Protein AF-A0AAD9L5V0-F1 (afdb_monomer_lite)

Structure (mmCIF, N/CA/C/O backbone):
data_AF-A0AAD9L5V0-F1
#
_entry.id   AF-A0AAD9L5V0-F1
#
loop_
_atom_site.group_PDB
_atom_site.id
_atom_site.type_symbol
_atom_site.label_atom_id
_atom_site.label_alt_id
_atom_site.label_comp_id
_atom_site.label_asym_id
_atom_site.label_entity_id
_atom_site.label_seq_id
_atom_site.pdbx_PDB_ins_code
_atom_site.Cartn_x
_atom_site.Cartn_y
_atom_site.Cartn_z
_atom_site.occupancy
_atom_site.B_iso_or_equiv
_atom_site.auth_seq_id
_atom_site.auth_comp_id
_atom_site.auth_asym_id
_atom_site.auth_atom_id
_atom_site.pdbx_PDB_model_num
ATOM 1 N N . MET A 1 1 ? 14.102 9.527 -23.360 1.00 84.31 1 MET A N 1
ATOM 2 C CA . MET A 1 1 ? 14.799 9.795 -22.083 1.00 84.31 1 MET A CA 1
ATOM 3 C C . MET A 1 1 ? 14.548 11.194 -21.564 1.00 84.31 1 MET A C 1
ATOM 5 O O . MET A 1 1 ? 13.959 11.278 -20.502 1.00 84.31 1 MET A O 1
ATOM 9 N N . TYR A 1 2 ? 14.891 12.260 -22.301 1.00 87.88 2 TYR A N 1
ATOM 10 C CA . TYR A 1 2 ? 14.632 13.643 -21.862 1.00 87.88 2 TYR A CA 1
ATOM 11 C C . TYR A 1 2 ? 13.183 13.854 -21.388 1.00 87.88 2 TYR A C 1
ATOM 13 O O . TYR A 1 2 ? 12.959 14.181 -20.233 1.00 87.88 2 TYR A O 1
ATOM 21 N N . THR A 1 3 ? 12.207 13.501 -22.232 1.00 87.75 3 THR A N 1
ATOM 22 C CA . THR A 1 3 ? 10.773 13.574 -21.905 1.00 87.75 3 THR A CA 1
ATOM 23 C C . THR A 1 3 ? 10.391 12.796 -20.648 1.0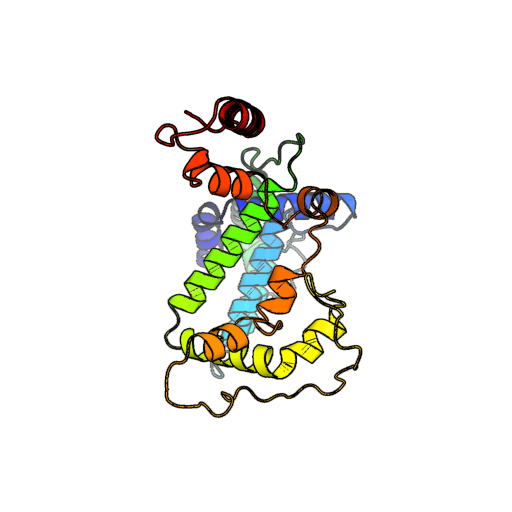0 87.75 3 THR A C 1
ATOM 25 O O . THR A 1 3 ? 9.596 13.285 -19.865 1.00 87.75 3 THR A O 1
ATOM 28 N N . VAL A 1 4 ? 10.963 11.608 -20.429 1.00 86.38 4 VAL A N 1
ATOM 29 C CA . VAL A 1 4 ? 10.623 10.766 -19.267 1.00 86.38 4 VAL A CA 1
ATOM 30 C C . VAL A 1 4 ? 11.086 11.421 -17.975 1.00 86.38 4 VAL A C 1
ATOM 32 O O . VAL A 1 4 ? 10.320 11.504 -17.026 1.00 86.38 4 VAL A O 1
ATOM 35 N N . VAL A 1 5 ? 12.331 11.899 -17.944 1.00 89.31 5 VAL A N 1
ATOM 36 C CA . VAL A 1 5 ? 12.893 12.536 -16.749 1.00 89.31 5 VAL A CA 1
ATOM 37 C C . VAL A 1 5 ? 12.206 13.880 -16.493 1.00 89.31 5 VAL A C 1
ATOM 39 O O . VAL A 1 5 ? 11.828 14.148 -15.362 1.00 89.31 5 VAL A O 1
ATOM 42 N N . SER A 1 6 ? 11.964 14.693 -17.529 1.00 91.06 6 SER A N 1
ATOM 43 C CA . SER A 1 6 ? 11.216 15.951 -17.381 1.00 91.06 6 SER A CA 1
ATOM 44 C C . SER A 1 6 ? 9.787 15.728 -16.887 1.00 91.06 6 SER A C 1
ATOM 46 O O . SER A 1 6 ? 9.320 16.471 -16.029 1.00 91.06 6 SER A O 1
ATOM 48 N N . GLN A 1 7 ? 9.102 14.702 -17.399 1.00 91.25 7 GLN A N 1
ATOM 49 C CA . GLN A 1 7 ? 7.756 14.361 -16.946 1.00 91.25 7 GLN A CA 1
ATOM 50 C C . GLN A 1 7 ? 7.774 13.887 -15.490 1.00 91.25 7 GLN A C 1
ATOM 52 O O . GLN A 1 7 ? 6.967 14.350 -14.696 1.00 91.25 7 GLN A O 1
ATOM 57 N N . LEU A 1 8 ? 8.744 13.049 -15.113 1.00 90.31 8 LEU A N 1
ATOM 58 C CA . LEU A 1 8 ? 8.922 12.611 -13.729 1.00 90.31 8 LEU A CA 1
ATOM 59 C C . LEU A 1 8 ? 9.115 13.794 -12.768 1.00 90.31 8 LEU A C 1
ATOM 61 O O . LEU A 1 8 ? 8.523 13.810 -11.694 1.00 90.31 8 LEU A O 1
ATOM 65 N N . VAL A 1 9 ? 9.925 14.784 -13.151 1.00 92.06 9 VAL A N 1
ATOM 66 C CA . VAL A 1 9 ? 10.141 15.993 -12.340 1.00 92.06 9 VAL A CA 1
ATOM 67 C C . VAL A 1 9 ? 8.872 16.838 -12.247 1.00 92.06 9 VAL A C 1
ATOM 69 O O . VAL A 1 9 ? 8.558 17.336 -11.173 1.00 92.06 9 VAL A O 1
ATOM 72 N N . SER A 1 10 ? 8.113 16.975 -13.337 1.00 90.25 10 SER A N 1
ATOM 73 C CA . SER A 1 10 ? 6.821 17.675 -13.321 1.00 90.25 10 SER A CA 1
ATOM 74 C C . SER A 1 10 ? 5.811 16.989 -12.397 1.00 90.25 10 SER A C 1
ATOM 76 O O . SER A 1 10 ? 5.090 17.651 -11.652 1.00 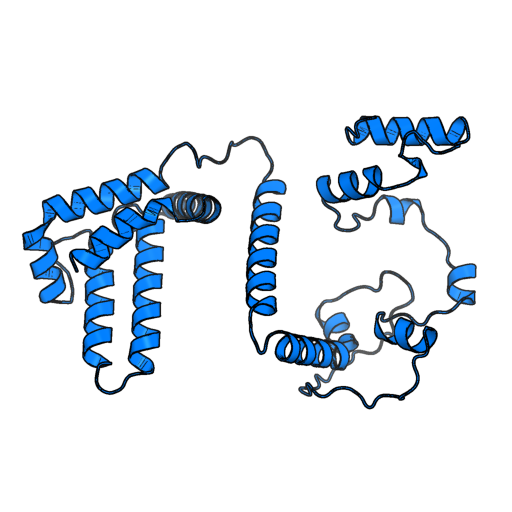90.25 10 SER A O 1
ATOM 78 N N . ASP A 1 11 ? 5.778 15.660 -12.427 1.00 90.19 11 ASP A N 1
ATOM 79 C CA . ASP A 1 11 ? 4.785 14.868 -11.709 1.00 90.19 11 ASP A CA 1
ATOM 80 C C . ASP A 1 11 ? 5.181 14.591 -10.258 1.00 90.19 11 ASP A C 1
ATOM 82 O O . ASP A 1 11 ? 4.372 14.055 -9.502 1.00 90.19 11 ASP A O 1
ATOM 86 N N . ILE A 1 12 ? 6.383 14.980 -9.820 1.00 91.00 12 ILE A N 1
ATOM 87 C CA . ILE A 1 12 ? 6.826 14.699 -8.452 1.00 91.00 12 ILE A CA 1
ATOM 88 C C . ILE A 1 12 ? 5.895 15.314 -7.402 1.00 91.00 12 ILE A C 1
ATOM 90 O O . ILE A 1 12 ? 5.611 14.690 -6.387 1.00 91.00 12 ILE A O 1
ATOM 94 N N . TYR A 1 13 ? 5.332 16.490 -7.687 1.00 84.81 13 TYR A N 1
ATOM 95 C CA . TYR A 1 13 ? 4.391 17.175 -6.798 1.00 84.81 13 TYR A CA 1
ATOM 96 C C . TYR A 1 13 ? 3.013 16.506 -6.734 1.00 84.81 13 TYR A C 1
ATOM 98 O O . TYR A 1 13 ? 2.193 16.871 -5.896 1.00 84.81 13 TYR A O 1
ATOM 106 N N . THR A 1 14 ? 2.744 15.542 -7.617 1.00 84.06 14 THR A N 1
ATOM 107 C CA . THR A 1 14 ? 1.525 14.724 -7.582 1.00 84.06 14 THR A CA 1
ATOM 108 C C . THR A 1 14 ? 1.681 13.492 -6.695 1.00 84.06 14 THR A C 1
ATOM 110 O O . THR A 1 14 ? 0.691 12.819 -6.409 1.00 84.06 14 THR A O 1
ATOM 113 N N . ILE A 1 15 ? 2.906 13.190 -6.242 1.00 82.50 15 ILE A N 1
ATOM 114 C CA . ILE A 1 15 ? 3.159 12.070 -5.342 1.00 82.50 15 ILE A CA 1
ATOM 115 C C . ILE A 1 15 ? 2.472 12.366 -4.000 1.00 82.50 15 ILE A C 1
ATOM 117 O O . ILE A 1 15 ? 2.739 13.404 -3.392 1.00 82.50 15 ILE A O 1
ATOM 121 N N . PRO A 1 16 ? 1.600 11.466 -3.510 1.00 79.88 16 PRO A N 1
ATOM 122 C CA . PRO A 1 16 ? 0.944 11.632 -2.221 1.00 79.88 16 PRO A CA 1
ATOM 123 C C . PRO A 1 16 ? 1.946 11.866 -1.088 1.00 79.88 16 PRO A C 1
ATOM 125 O O . PRO A 1 16 ? 2.949 11.155 -0.991 1.00 79.88 16 PRO A O 1
ATOM 128 N N . ALA A 1 17 ? 1.630 12.797 -0.183 1.00 74.69 17 ALA A N 1
ATOM 129 C CA . ALA A 1 17 ? 2.476 13.132 0.966 1.00 74.69 17 ALA A CA 1
ATOM 130 C C . ALA A 1 17 ? 2.883 11.890 1.779 1.00 74.69 17 ALA A C 1
ATOM 132 O O . ALA A 1 17 ? 4.039 11.760 2.160 1.00 74.69 17 ALA A O 1
ATOM 133 N N . ALA A 1 18 ? 1.975 10.923 1.943 1.00 71.50 18 ALA A N 1
ATOM 134 C CA . ALA A 1 18 ? 2.258 9.668 2.636 1.00 71.50 18 ALA A CA 1
ATOM 135 C C . ALA A 1 18 ? 3.391 8.845 1.988 1.00 71.50 18 ALA A C 1
ATOM 137 O O . ALA A 1 18 ? 4.227 8.280 2.692 1.00 71.50 18 ALA A O 1
ATOM 138 N N . LEU A 1 19 ? 3.468 8.800 0.651 1.00 80.31 19 LEU A N 1
ATOM 139 C CA . LEU A 1 19 ? 4.576 8.132 -0.043 1.00 80.31 19 LEU A CA 1
ATOM 140 C C . LEU A 1 19 ? 5.886 8.903 0.120 1.00 80.31 19 LEU A C 1
ATOM 142 O O . LEU A 1 19 ? 6.940 8.285 0.259 1.00 80.31 19 LEU A O 1
ATOM 146 N N . VAL A 1 20 ? 5.827 10.236 0.153 1.00 83.00 20 VAL A N 1
ATOM 147 C CA . VAL A 1 20 ? 7.003 11.068 0.434 1.00 83.00 20 VAL A CA 1
ATOM 148 C C . VAL A 1 20 ? 7.519 10.819 1.855 1.00 83.00 20 VAL A C 1
ATOM 150 O O . VAL A 1 20 ? 8.715 10.582 2.031 1.00 83.00 20 VAL A O 1
ATOM 153 N N . THR A 1 21 ? 6.628 10.758 2.849 1.00 79.12 21 THR A N 1
ATOM 154 C CA . THR A 1 21 ? 6.959 10.384 4.232 1.00 79.12 21 THR A CA 1
ATOM 155 C C . THR A 1 21 ? 7.578 8.991 4.295 1.00 79.12 21 THR A C 1
ATOM 157 O O . THR A 1 21 ? 8.628 8.807 4.910 1.00 79.12 21 THR A O 1
ATOM 160 N N . PHE A 1 22 ? 7.000 8.012 3.593 1.00 85.00 22 PHE A N 1
ATOM 161 C CA . PHE A 1 22 ? 7.580 6.674 3.478 1.00 85.00 22 PHE A CA 1
ATOM 162 C C . PHE A 1 22 ? 8.998 6.706 2.886 1.00 85.00 22 PHE A C 1
ATOM 164 O O . PHE A 1 22 ? 9.904 6.093 3.452 1.00 85.00 22 PHE A O 1
ATOM 171 N N . PHE A 1 23 ? 9.232 7.439 1.791 1.00 88.94 23 PHE A N 1
ATOM 172 C CA . PHE A 1 23 ? 10.564 7.563 1.191 1.00 88.94 23 PHE A CA 1
ATOM 173 C C . PHE A 1 23 ? 11.574 8.196 2.146 1.00 88.94 23 PHE A C 1
ATOM 175 O O . PHE A 1 23 ? 12.716 7.740 2.206 1.00 88.94 23 PHE A O 1
ATOM 182 N N . LYS A 1 24 ? 11.156 9.203 2.916 1.00 84.12 24 LYS A N 1
ATOM 183 C CA . LYS A 1 24 ? 11.995 9.877 3.910 1.00 84.12 24 LYS A CA 1
ATOM 184 C C . LYS A 1 24 ? 12.356 8.947 5.071 1.00 84.12 24 LYS A C 1
ATOM 186 O O . LYS A 1 24 ? 13.532 8.828 5.416 1.00 84.12 24 LYS A O 1
ATOM 191 N N . THR A 1 25 ? 11.385 8.209 5.607 1.00 83.44 25 THR A N 1
ATOM 192 C CA . THR A 1 25 ? 11.616 7.187 6.643 1.00 83.44 25 THR A CA 1
ATOM 193 C C . THR A 1 25 ? 12.519 6.066 6.130 1.00 83.44 25 THR A C 1
ATOM 195 O O . THR A 1 25 ? 13.478 5.679 6.797 1.00 83.44 25 THR A O 1
ATOM 198 N N . ALA A 1 26 ? 12.283 5.581 4.910 1.00 86.25 26 ALA A N 1
ATOM 199 C CA . ALA A 1 26 ? 13.127 4.572 4.283 1.00 86.25 26 ALA A CA 1
ATOM 200 C C . ALA A 1 26 ? 14.560 5.085 4.045 1.00 86.25 26 ALA A C 1
ATOM 202 O O . ALA A 1 26 ? 15.513 4.334 4.241 1.00 86.25 26 ALA A O 1
ATOM 203 N N . GLN A 1 27 ? 14.730 6.361 3.680 1.00 89.44 27 GLN A N 1
ATOM 204 C CA . GLN A 1 27 ? 16.037 7.010 3.545 1.00 89.44 27 GLN A CA 1
ATOM 205 C C . GLN A 1 27 ? 16.775 7.095 4.886 1.00 89.44 27 GLN A C 1
ATOM 207 O O . GLN A 1 27 ? 17.960 6.767 4.936 1.00 89.44 27 GLN A O 1
ATOM 212 N N . LYS A 1 28 ? 16.090 7.482 5.969 1.00 86.38 28 LYS A N 1
ATOM 213 C CA . LYS A 1 28 ? 16.654 7.496 7.329 1.00 86.38 28 LYS A CA 1
ATOM 214 C C . LYS A 1 28 ? 17.131 6.100 7.740 1.00 86.38 28 LYS A C 1
ATOM 216 O O . LYS A 1 28 ? 18.304 5.927 8.061 1.00 86.38 28 LYS A O 1
ATOM 221 N N . ASN A 1 29 ? 16.266 5.095 7.606 1.00 86.31 29 ASN A N 1
ATOM 222 C CA . ASN A 1 29 ? 16.591 3.705 7.936 1.00 86.31 29 ASN A CA 1
ATOM 223 C C . ASN A 1 29 ? 17.750 3.160 7.085 1.00 86.31 29 ASN A C 1
ATOM 225 O O . ASN A 1 29 ? 18.616 2.450 7.593 1.00 86.31 29 ASN A O 1
ATOM 229 N N . ALA A 1 30 ? 17.798 3.500 5.793 1.00 87.75 30 ALA A N 1
ATOM 230 C CA . ALA A 1 30 ? 18.896 3.103 4.916 1.00 87.75 30 ALA A CA 1
ATOM 231 C C . ALA A 1 30 ? 20.237 3.689 5.386 1.00 87.75 30 ALA A C 1
ATOM 233 O O . ALA A 1 30 ? 21.231 2.967 5.424 1.00 87.75 30 ALA A O 1
ATOM 234 N N . VAL A 1 31 ? 20.264 4.963 5.793 1.00 89.25 31 VAL A N 1
ATOM 235 C CA . VAL A 1 31 ? 21.469 5.614 6.334 1.00 89.25 31 VAL A CA 1
ATOM 236 C C . VAL A 1 31 ? 21.905 4.965 7.647 1.00 89.25 31 VAL A C 1
ATOM 238 O O . VAL A 1 31 ? 23.084 4.651 7.798 1.00 89.25 31 VAL A O 1
ATOM 241 N N . GLU A 1 32 ? 20.969 4.703 8.562 1.00 89.62 32 GLU A N 1
ATOM 242 C CA . GLU A 1 32 ? 21.242 4.041 9.847 1.00 89.62 32 GLU A CA 1
ATOM 243 C C . GLU A 1 32 ? 21.822 2.630 9.670 1.00 89.62 32 GLU A C 1
ATOM 245 O O . GLU A 1 32 ? 22.722 2.226 10.405 1.00 89.62 32 GLU A O 1
ATOM 250 N N . GLN A 1 33 ? 21.365 1.895 8.653 1.00 89.75 33 GLN A N 1
ATOM 251 C CA . GLN A 1 33 ? 21.875 0.563 8.313 1.00 89.75 33 GLN A CA 1
ATOM 252 C C . GLN A 1 33 ? 23.124 0.585 7.415 1.00 89.75 33 GLN A C 1
ATOM 254 O O . GLN A 1 33 ? 23.610 -0.470 7.004 1.00 89.75 33 GLN A O 1
ATOM 259 N N . GLY A 1 34 ? 23.654 1.765 7.074 1.00 88.81 34 GLY A N 1
ATOM 260 C CA . GLY A 1 34 ? 24.812 1.906 6.186 1.00 88.81 34 GLY A CA 1
ATOM 261 C C . GLY A 1 34 ? 24.543 1.507 4.727 1.00 88.81 34 GLY A C 1
ATOM 262 O O . GLY A 1 34 ? 25.484 1.280 3.963 1.00 88.81 34 GLY A O 1
ATOM 263 N N . VAL A 1 35 ? 23.275 1.418 4.318 1.00 87.25 35 VAL A N 1
ATOM 264 C CA . VAL A 1 35 ? 22.863 1.087 2.952 1.00 87.25 35 VAL A CA 1
ATOM 265 C C . VAL A 1 35 ? 23.037 2.310 2.055 1.00 87.25 35 VAL A C 1
ATOM 267 O O . VAL A 1 35 ? 22.317 3.302 2.154 1.00 87.25 35 VAL A O 1
ATOM 270 N N . GLN A 1 36 ? 23.978 2.218 1.118 1.00 84.06 36 GLN A N 1
ATOM 271 C CA . GLN A 1 36 ? 24.209 3.258 0.119 1.00 84.06 36 GLN A CA 1
ATOM 272 C C . GLN A 1 36 ? 23.106 3.240 -0.943 1.00 84.06 36 GLN A C 1
ATOM 274 O O . GLN A 1 36 ? 22.849 2.216 -1.585 1.00 84.06 36 GLN A O 1
ATOM 279 N N . CYS A 1 37 ? 22.473 4.391 -1.153 1.00 83.88 37 CYS A N 1
ATOM 280 C CA . CYS A 1 37 ? 21.451 4.566 -2.177 1.00 83.88 37 CYS A CA 1
ATOM 281 C C . CYS A 1 37 ? 21.944 5.511 -3.275 1.00 83.88 37 CYS A C 1
ATOM 283 O O . CYS A 1 37 ? 22.642 6.483 -2.976 1.00 83.88 37 CYS A O 1
ATOM 285 N N . PRO A 1 38 ? 21.579 5.259 -4.546 1.00 84.44 38 PRO A N 1
ATOM 286 C CA . PRO A 1 38 ? 21.801 6.207 -5.620 1.00 84.44 38 PRO A CA 1
ATOM 287 C C . PRO A 1 38 ? 21.375 7.616 -5.238 1.00 84.44 38 PRO A C 1
ATOM 289 O O . PRO A 1 38 ? 20.275 7.808 -4.725 1.00 84.44 38 PRO A O 1
ATOM 292 N N . HIS A 1 39 ? 22.259 8.581 -5.477 1.00 88.06 39 HIS A N 1
ATOM 293 C CA . HIS A 1 39 ? 22.024 10.003 -5.227 1.00 88.06 39 HIS A CA 1
ATOM 294 C C . HIS A 1 39 ? 21.629 10.335 -3.777 1.00 88.06 39 HIS A C 1
ATOM 296 O O . HIS A 1 39 ? 21.087 11.403 -3.534 1.00 88.06 39 HIS A O 1
ATOM 302 N N . ASN A 1 40 ? 21.884 9.430 -2.818 1.00 88.00 40 ASN A N 1
ATOM 303 C CA . ASN A 1 40 ? 21.356 9.509 -1.451 1.00 88.00 40 ASN A CA 1
ATOM 304 C C . ASN A 1 40 ? 19.830 9.717 -1.410 1.00 88.00 40 ASN A C 1
ATOM 306 O O . ASN A 1 40 ? 19.321 10.415 -0.539 1.00 88.00 40 ASN A O 1
ATOM 310 N N . CYS A 1 41 ? 19.115 9.118 -2.368 1.00 91.00 41 CYS A N 1
ATOM 311 C CA . CYS A 1 41 ? 17.681 9.292 -2.542 1.00 91.00 41 CYS A CA 1
ATOM 312 C C . CYS A 1 41 ? 16.980 7.940 -2.775 1.00 91.00 41 CYS A C 1
ATOM 314 O O . CYS A 1 41 ? 16.862 7.443 -3.900 1.00 91.00 41 CYS A O 1
ATOM 316 N N . VAL A 1 42 ? 16.490 7.328 -1.692 1.00 91.69 42 VAL A N 1
ATOM 317 C CA . VAL A 1 42 ? 15.717 6.075 -1.720 1.00 91.69 42 VAL A CA 1
ATOM 318 C C . VAL A 1 42 ? 14.451 6.228 -2.561 1.00 91.69 42 VAL A C 1
ATOM 320 O O . VAL A 1 42 ? 14.154 5.341 -3.360 1.00 91.69 42 VAL A O 1
ATOM 323 N N . GLY A 1 43 ? 13.741 7.355 -2.440 1.00 91.19 43 GLY A N 1
ATOM 324 C CA . GLY A 1 43 ? 12.524 7.622 -3.214 1.00 91.19 43 GLY A CA 1
ATOM 325 C C . GLY A 1 43 ? 12.764 7.548 -4.721 1.00 91.19 43 GLY A C 1
ATOM 326 O O . GLY A 1 43 ? 12.068 6.818 -5.426 1.00 91.19 43 GLY A O 1
ATOM 327 N N . LEU A 1 44 ? 13.827 8.195 -5.212 1.00 92.44 44 LEU A N 1
ATOM 328 C CA . LEU A 1 44 ? 14.213 8.140 -6.623 1.00 92.44 44 LEU A CA 1
ATOM 329 C C . LEU A 1 44 ? 14.538 6.709 -7.078 1.00 92.44 44 LEU A C 1
ATOM 331 O O . LEU A 1 44 ? 14.087 6.285 -8.143 1.00 92.44 44 LEU A O 1
ATOM 335 N N . LYS A 1 45 ? 15.265 5.931 -6.265 1.00 91.25 45 LYS A N 1
ATOM 336 C CA . LYS A 1 45 ? 15.565 4.519 -6.566 1.00 91.25 45 LYS A CA 1
ATOM 337 C C . LYS A 1 45 ? 14.290 3.675 -6.666 1.00 91.25 45 LYS A C 1
ATOM 339 O O . LYS A 1 45 ? 14.168 2.850 -7.575 1.00 91.25 45 LYS A O 1
ATOM 344 N N . LEU A 1 46 ? 13.348 3.862 -5.744 1.00 92.25 46 LEU A N 1
ATOM 345 C CA . LEU A 1 46 ? 12.083 3.126 -5.724 1.00 92.25 46 LEU A CA 1
ATOM 346 C C . LEU A 1 46 ? 11.206 3.485 -6.923 1.00 92.25 46 LEU A C 1
ATOM 348 O O . LEU A 1 46 ? 10.703 2.584 -7.592 1.00 92.25 46 LEU A O 1
ATOM 352 N N . ILE A 1 47 ? 11.103 4.771 -7.261 1.00 92.00 47 ILE A N 1
ATOM 353 C CA . ILE A 1 47 ? 10.371 5.221 -8.449 1.00 92.00 47 ILE A CA 1
ATOM 354 C C . ILE A 1 47 ? 11.012 4.666 -9.722 1.00 92.00 47 ILE A C 1
ATOM 356 O O . ILE A 1 47 ? 10.312 4.092 -10.555 1.00 92.00 47 ILE A O 1
ATOM 360 N N . ALA A 1 48 ? 12.338 4.753 -9.859 1.00 92.00 48 ALA A N 1
ATOM 361 C CA . ALA A 1 48 ? 13.050 4.188 -11.004 1.00 92.00 48 ALA A CA 1
ATOM 362 C C . ALA A 1 48 ? 12.799 2.675 -11.144 1.00 92.00 48 ALA A C 1
ATOM 364 O O . ALA A 1 48 ? 12.596 2.177 -12.252 1.00 92.00 48 ALA A O 1
ATOM 365 N N . THR A 1 49 ? 12.760 1.949 -10.022 1.00 92.19 49 THR A N 1
ATOM 366 C CA . THR A 1 49 ? 12.437 0.514 -9.989 1.00 92.19 49 THR A CA 1
ATOM 367 C C . THR A 1 49 ? 10.992 0.254 -10.424 1.00 92.19 49 THR A C 1
ATOM 369 O O . THR A 1 49 ? 10.751 -0.629 -11.244 1.00 92.19 49 THR A O 1
ATOM 372 N N . GLY A 1 50 ? 10.035 1.042 -9.926 1.00 91.25 50 GLY A N 1
ATOM 373 C CA . GLY A 1 50 ? 8.621 0.935 -10.292 1.00 91.25 50 GLY A CA 1
ATOM 374 C C . GLY A 1 50 ? 8.380 1.189 -11.780 1.00 91.25 50 GLY A C 1
ATOM 375 O O . GLY A 1 50 ? 7.733 0.382 -12.446 1.00 91.25 50 GLY A O 1
ATOM 376 N N . VAL A 1 51 ? 8.975 2.253 -12.331 1.00 90.12 51 VAL A N 1
ATOM 377 C CA . VAL A 1 51 ? 8.912 2.562 -13.770 1.00 90.12 51 VAL A CA 1
ATOM 378 C C . VAL A 1 51 ? 9.508 1.421 -14.593 1.00 90.12 51 VAL A C 1
ATOM 380 O O . VAL A 1 51 ? 8.887 0.974 -15.557 1.00 90.12 51 VAL A O 1
ATOM 383 N N . ARG A 1 52 ? 10.678 0.902 -14.196 1.00 93.25 52 ARG A N 1
ATOM 384 C CA . ARG A 1 52 ? 11.318 -0.233 -14.873 1.00 93.25 52 ARG A CA 1
ATOM 385 C C . ARG A 1 52 ? 10.403 -1.456 -14.898 1.00 93.25 52 ARG A C 1
ATOM 387 O O . ARG A 1 52 ? 10.158 -1.999 -15.970 1.00 93.25 52 ARG A O 1
ATOM 394 N N . ASN A 1 53 ? 9.878 -1.864 -13.744 1.00 92.44 53 ASN A N 1
ATOM 395 C CA . ASN A 1 53 ? 9.017 -3.043 -13.638 1.00 92.44 53 ASN A CA 1
ATOM 396 C C . ASN A 1 53 ? 7.748 -2.884 -14.477 1.00 92.44 53 ASN A C 1
ATOM 398 O O . ASN A 1 53 ? 7.382 -3.800 -15.207 1.00 92.44 53 ASN A O 1
ATOM 402 N N . ARG A 1 54 ? 7.139 -1.694 -14.464 1.00 90.75 54 ARG A N 1
ATOM 403 C CA . ARG A 1 54 ? 5.944 -1.430 -15.264 1.00 90.75 54 ARG A CA 1
ATOM 404 C C . ARG A 1 54 ? 6.207 -1.528 -16.766 1.00 90.75 54 ARG A C 1
ATOM 406 O O . ARG A 1 54 ? 5.382 -2.070 -17.495 1.00 90.75 54 ARG A O 1
ATOM 413 N N . ILE A 1 55 ? 7.350 -1.034 -17.242 1.00 91.19 55 ILE A N 1
ATOM 414 C CA . ILE A 1 55 ? 7.731 -1.164 -18.656 1.00 91.19 55 ILE A CA 1
ATOM 415 C C . ILE A 1 55 ? 7.981 -2.636 -19.015 1.00 91.19 55 ILE A C 1
ATOM 417 O O . ILE A 1 55 ? 7.574 -3.070 -20.090 1.00 91.19 55 ILE A O 1
ATOM 421 N N . LEU A 1 56 ? 8.604 -3.415 -18.123 1.00 90.06 56 LEU A N 1
ATOM 422 C CA . LEU A 1 56 ? 8.855 -4.844 -18.347 1.00 90.06 56 LEU A CA 1
ATOM 423 C C . LEU A 1 56 ? 7.564 -5.674 -18.394 1.00 90.06 56 LEU A C 1
ATOM 425 O O . LEU A 1 56 ? 7.461 -6.577 -19.220 1.00 90.06 56 LEU A O 1
ATOM 429 N N . GLU A 1 57 ? 6.561 -5.347 -17.576 1.00 90.56 57 GLU A N 1
ATOM 430 C CA . GLU A 1 57 ? 5.227 -5.961 -17.663 1.00 90.56 57 GLU A CA 1
ATOM 431 C C . GLU A 1 57 ? 4.585 -5.724 -19.036 1.00 90.56 57 GLU A C 1
ATOM 433 O O . GLU A 1 57 ? 4.047 -6.646 -19.649 1.00 90.56 57 GLU A O 1
ATOM 438 N N . VAL A 1 58 ? 4.677 -4.493 -19.551 1.00 89.44 58 VAL A N 1
ATOM 439 C CA . VAL A 1 58 ? 4.165 -4.154 -20.887 1.00 89.44 58 VAL A CA 1
ATOM 440 C C . VAL A 1 58 ? 4.962 -4.883 -21.973 1.00 89.44 58 VAL A C 1
ATOM 442 O O . VAL A 1 58 ? 4.365 -5.435 -22.898 1.00 89.44 58 VAL A O 1
ATOM 445 N N . ALA A 1 59 ? 6.289 -4.955 -21.838 1.00 88.62 59 ALA A N 1
ATOM 446 C CA . ALA A 1 59 ? 7.163 -5.674 -22.765 1.00 88.62 59 ALA A CA 1
ATOM 447 C C . ALA A 1 59 ? 6.787 -7.159 -22.878 1.00 88.62 59 ALA A C 1
ATOM 449 O O . ALA A 1 59 ? 6.672 -7.676 -23.985 1.00 88.62 59 ALA A O 1
ATOM 450 N N . ALA A 1 60 ? 6.492 -7.812 -21.750 1.00 86.25 60 ALA A N 1
ATOM 451 C CA . ALA A 1 60 ? 6.094 -9.219 -21.703 1.00 86.25 60 ALA A CA 1
ATOM 452 C C . ALA A 1 60 ? 4.770 -9.524 -22.431 1.00 86.25 60 ALA A C 1
ATOM 454 O O . ALA A 1 60 ? 4.498 -10.678 -22.746 1.00 86.25 60 ALA A O 1
ATOM 455 N N . SER A 1 61 ? 3.951 -8.504 -22.701 1.00 86.06 61 SER A N 1
ATOM 456 C CA . SER A 1 61 ? 2.680 -8.638 -23.427 1.00 86.06 61 SER A CA 1
ATOM 457 C C . SER A 1 61 ? 2.758 -8.234 -24.905 1.00 86.06 61 SER A C 1
ATOM 459 O O . SER A 1 61 ? 1.754 -8.327 -25.609 1.00 86.06 61 SER A O 1
ATOM 461 N N . THR A 1 62 ? 3.926 -7.785 -25.390 1.00 82.69 62 THR A N 1
ATOM 462 C CA . THR A 1 62 ? 4.091 -7.226 -26.743 1.00 82.69 62 THR A CA 1
ATOM 463 C C . THR A 1 62 ? 5.311 -7.816 -27.464 1.00 82.69 62 THR A C 1
ATOM 465 O O . THR A 1 62 ? 6.408 -7.263 -27.386 1.00 82.69 62 THR A O 1
ATOM 468 N N . ASP A 1 63 ? 5.117 -8.894 -28.229 1.00 79.75 63 ASP A N 1
ATOM 469 C CA . ASP A 1 63 ? 6.213 -9.648 -28.872 1.00 79.75 63 ASP A CA 1
ATOM 470 C C . ASP A 1 63 ? 7.096 -8.810 -29.818 1.00 79.75 63 ASP A C 1
ATOM 472 O O . ASP A 1 63 ? 8.316 -8.947 -29.805 1.00 79.75 63 ASP A O 1
ATOM 476 N N . ASP A 1 64 ? 6.521 -7.890 -30.600 1.00 82.50 64 ASP A N 1
ATOM 477 C CA . ASP A 1 64 ? 7.264 -7.129 -31.628 1.00 82.50 64 ASP A CA 1
ATOM 478 C C . ASP A 1 64 ? 8.125 -5.978 -31.053 1.00 82.50 64 ASP A C 1
ATOM 480 O O . ASP A 1 64 ? 9.011 -5.433 -31.715 1.00 82.50 64 ASP A O 1
ATOM 484 N N . LEU A 1 65 ? 7.883 -5.588 -29.795 1.00 89.12 65 LEU A N 1
ATOM 485 C CA . LEU A 1 65 ? 8.573 -4.472 -29.129 1.00 89.12 65 LEU A CA 1
ATOM 486 C C . LEU A 1 65 ? 9.280 -4.870 -27.832 1.00 89.12 65 LEU A C 1
ATOM 488 O O . LEU A 1 65 ? 9.944 -4.015 -27.239 1.00 89.12 65 LEU A O 1
ATOM 492 N N . SER A 1 66 ? 9.172 -6.131 -27.410 1.00 89.75 66 SER A N 1
ATOM 493 C CA . SER A 1 66 ? 9.656 -6.615 -26.115 1.00 89.75 66 SER A CA 1
ATOM 494 C C . SER A 1 66 ? 11.125 -6.251 -25.869 1.00 89.75 66 SER A C 1
ATOM 496 O O . SER A 1 66 ? 11.433 -5.532 -24.917 1.00 89.75 66 SER A O 1
ATOM 498 N N . ASP A 1 67 ? 12.015 -6.587 -26.808 1.00 88.75 67 ASP A N 1
ATOM 499 C CA . ASP A 1 67 ? 13.451 -6.294 -26.700 1.00 88.75 67 ASP A CA 1
ATOM 500 C C . ASP A 1 67 ? 13.749 -4.789 -26.598 1.00 88.75 67 ASP A C 1
ATOM 502 O O . ASP A 1 67 ? 14.649 -4.358 -25.870 1.00 88.75 67 ASP A O 1
ATOM 506 N N . ARG A 1 68 ? 12.987 -3.955 -27.321 1.00 89.94 68 ARG A N 1
ATOM 507 C CA . ARG A 1 68 ? 13.166 -2.493 -27.312 1.00 89.94 68 ARG A CA 1
ATOM 508 C C . ARG A 1 68 ? 12.674 -1.883 -26.006 1.00 89.94 68 ARG A C 1
ATOM 510 O O . ARG A 1 68 ? 13.322 -0.981 -25.476 1.00 89.94 68 ARG A O 1
ATOM 517 N N . LEU A 1 69 ? 11.546 -2.366 -25.494 1.00 91.44 69 LEU A N 1
ATOM 518 C CA . LEU A 1 69 ? 10.973 -1.924 -24.226 1.00 91.44 69 LEU A CA 1
ATOM 519 C C . LEU A 1 69 ? 11.841 -2.360 -23.047 1.00 91.44 69 LEU A C 1
ATOM 521 O O . LEU A 1 69 ? 12.061 -1.561 -22.142 1.00 91.44 69 LEU A O 1
ATOM 525 N N . GLN A 1 70 ? 12.413 -3.563 -23.092 1.00 91.00 70 GLN A N 1
ATOM 526 C CA . GLN A 1 70 ? 13.360 -4.030 -22.085 1.00 91.00 70 GLN A CA 1
ATOM 527 C C . GLN A 1 70 ? 14.622 -3.159 -22.054 1.00 91.00 70 GLN A C 1
ATOM 529 O O . GLN A 1 70 ? 14.972 -2.622 -21.003 1.00 91.00 70 GLN A O 1
ATOM 534 N N . GLN A 1 71 ? 15.240 -2.907 -23.213 1.00 90.25 71 GLN A N 1
ATOM 535 C CA . GLN A 1 71 ? 16.383 -1.989 -23.302 1.00 90.25 71 GLN A CA 1
ATOM 536 C C . GLN A 1 71 ? 16.035 -0.579 -22.813 1.00 90.25 71 GLN A C 1
ATOM 538 O O . GLN A 1 71 ? 16.858 0.082 -22.177 1.00 90.25 71 GLN A O 1
ATOM 543 N N . PHE A 1 72 ? 14.823 -0.102 -23.100 1.00 91.62 72 PHE A N 1
ATOM 544 C CA . PHE A 1 72 ? 14.348 1.194 -22.632 1.00 91.62 72 PHE A CA 1
ATOM 545 C C . PHE A 1 72 ? 14.139 1.229 -21.113 1.00 91.62 72 PHE A C 1
ATOM 547 O O . PHE A 1 72 ? 14.507 2.220 -20.479 1.00 91.62 72 PHE A O 1
ATOM 554 N N . ALA A 1 73 ? 13.601 0.158 -20.526 1.00 91.88 73 ALA A N 1
ATOM 555 C CA . ALA A 1 73 ? 13.418 0.011 -19.087 1.00 91.88 73 ALA A CA 1
ATOM 556 C C . ALA A 1 73 ? 14.767 0.049 -18.357 1.00 91.88 73 ALA A C 1
ATOM 558 O O . ALA A 1 73 ? 14.939 0.823 -17.414 1.00 91.88 73 ALA A O 1
ATOM 559 N N . ASP A 1 74 ? 15.742 -0.722 -18.842 1.00 90.88 74 ASP A N 1
ATOM 560 C CA . ASP A 1 74 ? 17.082 -0.780 -18.259 1.00 90.88 74 ASP A CA 1
ATOM 561 C C . ASP A 1 74 ? 17.829 0.551 -18.425 1.00 90.88 74 ASP A C 1
ATOM 563 O O . ASP A 1 74 ? 18.383 1.075 -17.458 1.00 90.88 74 ASP A O 1
ATOM 567 N N . CYS A 1 75 ? 17.754 1.181 -19.606 1.00 91.38 75 CYS A N 1
ATOM 568 C CA . CYS A 1 75 ? 18.324 2.516 -19.812 1.00 91.38 75 CYS A CA 1
ATOM 569 C C . CYS A 1 75 ? 17.686 3.567 -18.894 1.00 91.38 75 CYS A C 1
ATOM 571 O O . CYS A 1 75 ? 18.390 4.437 -18.382 1.00 91.38 75 CYS A O 1
ATOM 573 N N . SER A 1 76 ? 16.367 3.510 -18.691 1.00 91.06 76 SER A N 1
ATOM 574 C CA . SER A 1 76 ? 15.652 4.454 -17.825 1.00 91.06 76 SER A CA 1
ATOM 575 C C . SER A 1 76 ? 16.069 4.310 -16.371 1.00 91.06 76 SER A C 1
ATOM 577 O O . SER A 1 76 ? 16.356 5.308 -15.712 1.00 91.06 76 SER A O 1
ATOM 579 N N . TYR A 1 77 ? 16.169 3.071 -15.899 1.00 92.06 77 TYR A N 1
ATOM 580 C CA . TYR A 1 77 ? 16.640 2.771 -14.557 1.00 92.06 77 TYR A CA 1
ATOM 581 C C . TYR A 1 77 ? 18.080 3.241 -14.338 1.00 92.06 77 TYR A C 1
ATOM 583 O O . TYR A 1 77 ? 18.355 3.936 -13.362 1.00 92.06 77 TYR A O 1
ATOM 591 N N . GLU A 1 78 ? 18.994 2.927 -15.260 1.00 90.94 78 GLU A N 1
ATOM 592 C CA . GLU A 1 78 ? 20.392 3.354 -15.158 1.00 90.94 78 GLU A CA 1
ATOM 593 C C . GLU A 1 78 ? 20.528 4.876 -15.155 1.00 90.94 78 GLU A C 1
ATOM 595 O O . GLU A 1 78 ? 21.285 5.413 -14.350 1.00 90.94 78 GLU A O 1
ATOM 600 N N . ILE A 1 79 ? 19.785 5.584 -16.009 1.00 91.31 79 ILE A N 1
ATOM 601 C CA . ILE A 1 79 ? 19.830 7.052 -16.075 1.00 91.31 79 ILE A CA 1
ATOM 602 C C . ILE A 1 79 ? 19.400 7.691 -14.750 1.00 91.31 79 ILE A C 1
ATOM 604 O O . ILE A 1 79 ? 20.007 8.674 -14.341 1.00 91.31 79 ILE A O 1
ATOM 608 N N . LEU A 1 80 ? 18.399 7.128 -14.071 1.00 90.00 80 LEU A N 1
ATOM 609 C CA . LEU A 1 80 ? 17.878 7.663 -12.808 1.00 90.00 80 LEU A CA 1
ATOM 610 C C . LEU A 1 80 ? 18.674 7.227 -11.566 1.00 90.00 80 LEU A C 1
ATOM 612 O O . LEU A 1 80 ? 18.490 7.809 -10.503 1.00 90.00 80 LEU A O 1
ATOM 616 N N . THR A 1 81 ? 19.515 6.191 -11.667 1.00 89.50 81 THR A N 1
ATOM 617 C CA . THR A 1 81 ? 20.192 5.586 -10.500 1.00 89.50 81 THR A CA 1
ATOM 618 C C . THR A 1 81 ? 21.721 5.570 -10.581 1.00 89.50 81 THR A C 1
ATOM 620 O O . THR A 1 81 ? 22.394 5.146 -9.638 1.00 89.50 81 THR A O 1
ATOM 623 N N . SER A 1 82 ? 22.316 6.018 -11.684 1.00 85.81 82 SER A N 1
ATOM 624 C CA . SER A 1 82 ? 23.773 6.017 -11.835 1.00 85.81 82 SER A CA 1
ATOM 625 C C . SER A 1 82 ? 24.412 7.196 -11.105 1.00 85.81 82 SER A C 1
ATOM 627 O O . SER A 1 82 ? 24.348 8.333 -11.559 1.00 85.81 82 SER A O 1
ATOM 629 N N . THR A 1 83 ? 25.133 6.914 -10.020 1.00 75.94 83 THR A N 1
ATOM 630 C CA . THR A 1 83 ? 25.949 7.913 -9.303 1.00 75.94 83 THR A CA 1
ATOM 631 C C . THR A 1 83 ? 27.337 8.089 -9.912 1.00 75.94 83 THR A C 1
ATOM 633 O O . THR A 1 83 ? 27.887 9.188 -9.923 1.00 75.94 83 THR A O 1
ATOM 636 N N . ASN A 1 84 ? 27.895 7.012 -10.469 1.00 69.50 84 ASN A N 1
ATOM 637 C CA . ASN A 1 84 ? 29.174 7.016 -11.164 1.00 69.50 84 ASN A CA 1
ATOM 638 C C . ASN A 1 84 ? 28.939 7.044 -12.672 1.00 69.50 84 ASN A C 1
ATOM 640 O O . ASN A 1 84 ? 28.874 6.006 -13.329 1.00 69.50 84 ASN A O 1
ATOM 644 N N . TYR A 1 85 ? 28.889 8.254 -13.229 1.00 65.00 85 TYR A N 1
ATOM 645 C CA . TYR A 1 85 ? 28.651 8.559 -14.648 1.00 65.00 85 TYR A CA 1
ATOM 646 C C . TYR A 1 85 ? 29.714 8.016 -15.647 1.00 65.00 85 TYR A C 1
ATOM 648 O O . TYR A 1 85 ? 29.804 8.460 -16.795 1.00 65.00 85 TYR A O 1
ATOM 656 N N . GLY A 1 86 ? 30.542 7.058 -15.214 1.00 55.28 86 GLY A N 1
ATOM 657 C CA . GLY A 1 86 ? 31.522 6.312 -16.005 1.00 55.28 86 GLY A CA 1
ATOM 658 C C . GLY A 1 86 ? 31.223 4.813 -16.159 1.00 55.28 86 GLY A C 1
ATOM 659 O O . GLY A 1 86 ? 31.812 4.197 -17.045 1.00 55.28 86 GLY A O 1
ATOM 660 N N . HIS A 1 87 ? 30.308 4.240 -15.363 1.00 56.19 87 HIS A N 1
ATOM 661 C CA . HIS A 1 87 ? 29.996 2.805 -15.347 1.00 56.19 87 HIS A CA 1
ATOM 662 C C . HIS A 1 87 ? 28.481 2.560 -15.401 1.00 56.19 87 HIS A C 1
ATOM 664 O O . HIS A 1 87 ? 27.858 2.279 -14.383 1.00 56.19 87 HIS A O 1
ATOM 670 N N . CYS A 1 88 ? 27.894 2.646 -16.597 1.00 63.97 88 CYS A N 1
ATOM 671 C CA . CYS A 1 88 ? 26.543 2.141 -16.864 1.00 63.97 88 CYS A CA 1
ATOM 672 C C . CYS A 1 88 ? 26.651 0.978 -17.855 1.00 63.97 88 CYS A C 1
ATOM 674 O O . CYS A 1 88 ? 27.459 1.036 -18.788 1.00 63.97 88 CYS A O 1
ATOM 676 N N . THR A 1 89 ? 25.858 -0.073 -17.660 1.00 69.31 89 THR A N 1
ATOM 677 C CA . THR A 1 89 ? 25.903 -1.286 -18.485 1.00 69.31 89 THR A CA 1
ATOM 678 C C . THR A 1 89 ? 25.470 -1.006 -19.924 1.00 69.31 89 THR A C 1
ATOM 680 O O . THR A 1 89 ? 26.041 -1.574 -20.858 1.00 69.31 89 THR A O 1
ATOM 683 N N . HIS A 1 90 ? 24.551 -0.058 -20.146 1.00 80.56 90 HIS A N 1
ATOM 684 C CA . HIS A 1 90 ? 24.109 0.307 -21.489 1.00 80.56 90 HIS A CA 1
ATOM 685 C C . HIS A 1 90 ? 24.866 1.507 -22.073 1.00 80.56 90 HIS A C 1
ATOM 687 O O . HIS A 1 90 ? 24.928 2.603 -21.507 1.00 80.56 90 HIS A O 1
ATOM 693 N N . ARG A 1 91 ? 25.390 1.331 -23.296 1.00 82.94 91 ARG A N 1
ATOM 694 C CA . ARG A 1 91 ? 26.092 2.385 -24.054 1.00 82.94 91 ARG A CA 1
ATOM 695 C C . ARG A 1 91 ? 25.218 3.625 -24.266 1.00 82.94 91 ARG A C 1
ATOM 697 O O . ARG A 1 91 ? 25.722 4.743 -24.187 1.00 82.94 91 ARG A O 1
ATOM 704 N N . THR A 1 92 ? 23.924 3.430 -24.512 1.00 85.38 92 THR A N 1
ATOM 705 C CA . THR A 1 92 ? 22.955 4.514 -24.724 1.00 85.38 92 THR A CA 1
ATOM 706 C C . THR A 1 92 ? 22.727 5.324 -23.449 1.00 85.38 92 THR A C 1
ATOM 708 O O . THR A 1 92 ? 22.775 6.553 -23.503 1.00 85.38 92 THR A O 1
ATOM 711 N N . ALA A 1 93 ? 22.562 4.658 -22.301 1.00 87.25 93 ALA A N 1
ATOM 712 C CA . ALA A 1 93 ? 22.447 5.311 -20.997 1.00 87.25 93 ALA A CA 1
ATOM 713 C C . ALA A 1 93 ? 23.728 6.083 -20.649 1.00 87.25 93 ALA A C 1
ATOM 715 O O . ALA A 1 93 ? 23.673 7.282 -20.379 1.00 87.25 93 ALA A O 1
ATOM 716 N N . SER A 1 94 ? 24.889 5.434 -20.794 1.00 86.25 94 SER A N 1
ATOM 717 C CA . SER A 1 94 ? 26.209 6.055 -20.617 1.00 86.25 94 SER A CA 1
ATOM 718 C C . SER A 1 94 ? 26.394 7.312 -21.473 1.00 86.25 94 SER A C 1
ATOM 720 O O . SER A 1 94 ? 26.902 8.325 -20.994 1.00 86.25 94 SER A O 1
ATOM 722 N N . HIS A 1 95 ? 26.009 7.261 -22.753 1.00 88.31 95 HIS A N 1
ATOM 723 C CA . HIS A 1 95 ? 26.103 8.411 -23.651 1.00 88.31 95 HIS A CA 1
ATOM 724 C C . HIS A 1 95 ? 25.174 9.540 -23.197 1.00 88.31 95 HIS A C 1
ATOM 726 O O . HIS A 1 95 ? 25.619 10.674 -23.050 1.00 88.31 95 HIS A O 1
ATOM 732 N N . PHE A 1 96 ? 23.904 9.230 -22.922 1.00 89.50 96 PHE A N 1
ATOM 733 C CA . PHE A 1 96 ? 22.917 10.216 -22.484 1.00 89.50 96 PHE A CA 1
ATOM 734 C C . PHE A 1 96 ? 23.353 10.944 -21.208 1.00 89.50 96 PHE A C 1
ATOM 736 O O . PHE A 1 96 ? 23.315 12.173 -21.163 1.00 89.50 96 PHE A O 1
ATOM 743 N N . ILE A 1 97 ? 23.822 10.188 -20.215 1.00 88.31 97 ILE A N 1
ATOM 744 C CA . ILE A 1 97 ? 24.364 10.698 -18.957 1.00 88.31 97 ILE A CA 1
ATOM 745 C C . ILE A 1 97 ? 25.529 11.661 -19.202 1.00 88.31 97 ILE A C 1
ATOM 747 O O . ILE A 1 97 ? 25.553 12.760 -18.653 1.00 88.31 97 ILE A O 1
ATOM 751 N N . LYS A 1 98 ? 26.502 11.266 -20.033 1.00 87.38 98 LYS A N 1
ATOM 752 C CA . LYS A 1 98 ? 27.695 12.083 -20.296 1.00 87.38 98 LYS A CA 1
ATOM 753 C C . LYS A 1 98 ? 27.344 13.375 -21.024 1.00 87.38 98 LYS A C 1
ATOM 755 O O . LYS A 1 98 ? 27.885 14.422 -20.685 1.00 87.38 98 LYS A O 1
ATOM 760 N N . THR A 1 99 ? 26.437 13.306 -21.997 1.00 90.50 99 THR A N 1
ATOM 761 C CA . THR A 1 99 ? 26.005 14.470 -22.780 1.00 90.50 99 THR A CA 1
ATOM 762 C C . THR A 1 99 ? 25.157 15.445 -21.960 1.00 90.50 99 THR A C 1
ATOM 764 O O . THR A 1 99 ? 25.276 16.648 -22.158 1.00 90.50 99 THR A O 1
ATOM 767 N N . ASN A 1 100 ? 24.331 14.955 -21.030 1.00 90.19 100 ASN A N 1
ATOM 768 C CA . ASN A 1 100 ? 23.334 15.766 -20.316 1.00 90.19 100 ASN A CA 1
ATOM 769 C C . ASN A 1 100 ? 23.597 15.855 -18.805 1.00 90.19 100 ASN A C 1
ATOM 771 O O . ASN A 1 100 ? 22.665 16.022 -18.024 1.00 90.19 100 ASN A O 1
ATOM 775 N N . ARG A 1 101 ? 24.860 15.724 -18.383 1.00 88.19 101 ARG A N 1
ATOM 776 C CA . ARG A 1 101 ? 25.242 15.568 -16.971 1.00 88.19 101 ARG A CA 1
ATOM 777 C C . ARG A 1 101 ? 24.680 16.654 -16.053 1.00 88.19 101 ARG A C 1
ATOM 779 O O . ARG A 1 101 ? 24.086 16.320 -15.036 1.00 88.19 101 ARG A O 1
ATOM 786 N N . ASN A 1 102 ? 24.901 17.926 -16.387 1.00 90.62 102 ASN A N 1
ATOM 787 C CA . ASN A 1 102 ? 24.509 19.041 -15.515 1.00 90.62 102 ASN A CA 1
ATOM 788 C C . ASN A 1 102 ? 22.990 19.113 -15.374 1.00 90.62 102 ASN A C 1
ATOM 790 O O . ASN A 1 102 ? 22.479 19.138 -14.265 1.00 90.62 102 ASN A O 1
ATOM 794 N N . TRP A 1 103 ? 22.282 19.018 -16.499 1.00 94.00 103 TRP A N 1
ATOM 795 C CA . TRP A 1 103 ? 20.825 18.977 -16.509 1.00 94.00 103 TRP A CA 1
ATOM 796 C C . TRP A 1 103 ? 20.280 17.804 -15.685 1.00 94.00 103 TRP A C 1
ATOM 798 O O . TRP A 1 103 ? 19.381 17.991 -14.877 1.00 94.00 103 TRP A O 1
ATOM 808 N N . LEU A 1 104 ? 20.842 16.599 -15.835 1.00 90.75 104 LEU A N 1
ATOM 809 C CA . LEU A 1 104 ? 20.394 15.429 -15.076 1.00 90.75 104 LEU A CA 1
ATO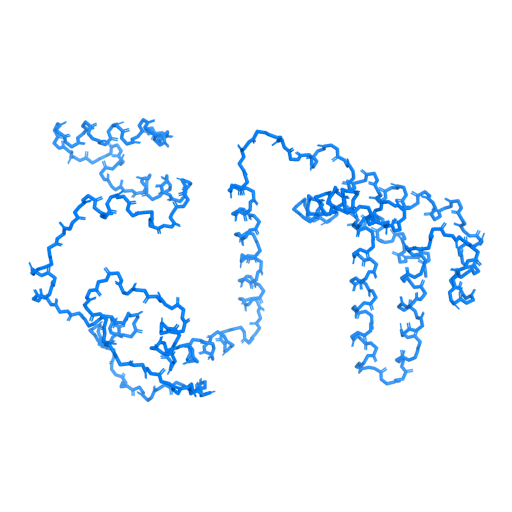M 810 C C . LEU A 1 104 ? 20.629 15.604 -13.570 1.00 90.75 104 LEU A C 1
ATOM 812 O O . LEU A 1 104 ? 19.773 15.219 -12.782 1.00 90.75 104 LEU A O 1
ATOM 816 N N . LEU A 1 105 ? 21.760 16.200 -13.178 1.00 90.31 105 LEU A N 1
ATOM 817 C CA . LEU A 1 105 ? 22.038 16.530 -11.780 1.00 90.31 105 LEU A CA 1
ATOM 818 C C . LEU A 1 105 ? 21.002 17.508 -11.217 1.00 90.31 105 LEU A C 1
ATOM 820 O O . LEU A 1 105 ? 20.465 17.229 -10.153 1.00 90.31 105 LEU A O 1
ATOM 824 N N . GLU A 1 106 ? 20.653 18.567 -11.951 1.00 92.69 106 GLU A N 1
ATOM 825 C CA . GLU A 1 106 ? 19.602 19.518 -11.549 1.00 92.69 106 GLU A CA 1
ATOM 826 C C . GLU A 1 106 ? 18.233 18.832 -11.396 1.00 92.69 106 GLU A C 1
ATOM 828 O O . GLU A 1 106 ? 17.494 19.108 -10.450 1.00 92.69 106 GLU A O 1
ATOM 833 N N . GLN A 1 107 ? 17.887 17.906 -12.301 1.00 93.19 107 GLN A N 1
ATOM 834 C CA . GLN A 1 107 ? 16.639 17.141 -12.193 1.00 93.19 107 GLN A CA 1
ATOM 835 C C . GLN A 1 107 ? 16.639 16.242 -10.946 1.00 93.19 107 GLN A C 1
ATOM 837 O O . GLN A 1 107 ? 15.654 16.202 -10.213 1.00 93.19 107 GLN A O 1
ATOM 842 N N . VAL A 1 108 ? 17.740 15.532 -10.685 1.00 91.94 108 VAL A N 1
ATOM 843 C CA . VAL A 1 108 ? 17.883 14.655 -9.510 1.00 91.94 108 VAL A CA 1
ATOM 844 C C . VAL A 1 108 ? 17.867 15.452 -8.205 1.00 91.94 108 VAL A C 1
ATOM 846 O O . VAL A 1 108 ? 17.266 15.000 -7.231 1.00 91.94 108 VAL A O 1
ATOM 849 N N . GLU A 1 109 ? 18.497 16.625 -8.181 1.00 92.06 109 GLU A N 1
ATOM 850 C CA . GLU A 1 109 ? 18.490 17.539 -7.037 1.00 92.06 109 GLU A CA 1
ATOM 851 C C . GLU A 1 109 ? 17.070 18.035 -6.755 1.00 92.06 109 GLU A C 1
ATOM 853 O O . GLU A 1 109 ? 16.582 17.850 -5.647 1.00 92.06 109 GLU A O 1
ATOM 858 N N . THR A 1 110 ? 16.342 18.484 -7.783 1.00 93.81 110 THR A N 1
ATOM 859 C CA . THR A 1 110 ? 14.926 18.883 -7.661 1.00 93.81 110 THR A CA 1
ATOM 860 C C . THR A 1 110 ? 14.069 17.772 -7.044 1.00 93.81 110 THR A C 1
ATOM 862 O O . THR A 1 110 ? 13.239 18.020 -6.167 1.00 93.81 110 THR A O 1
ATOM 865 N N . ILE A 1 111 ? 14.280 16.525 -7.481 1.00 91.81 111 ILE A N 1
ATOM 866 C CA . ILE A 1 111 ? 13.564 15.361 -6.946 1.00 91.81 111 ILE A CA 1
ATOM 867 C C . ILE A 1 111 ? 13.937 15.106 -5.480 1.00 91.81 111 ILE A C 1
ATOM 869 O O . ILE A 1 111 ? 13.074 14.857 -4.636 1.00 91.81 111 ILE A O 1
ATOM 873 N N . SER A 1 112 ? 15.231 15.164 -5.174 1.00 90.94 112 SER A N 1
ATOM 874 C CA . SER A 1 112 ? 15.763 14.882 -3.840 1.00 90.94 112 SER A CA 1
ATOM 875 C C . SER A 1 112 ? 15.339 15.940 -2.821 1.00 90.94 112 SER A C 1
ATOM 877 O O . SER A 1 112 ? 14.985 15.588 -1.694 1.00 90.94 112 SER A O 1
ATOM 879 N N . ASP A 1 113 ? 15.299 17.209 -3.226 1.00 90.62 113 ASP A N 1
ATOM 880 C CA . ASP A 1 113 ? 14.845 18.335 -2.409 1.00 90.62 113 ASP A CA 1
ATOM 881 C C . ASP A 1 113 ? 13.367 18.209 -2.052 1.00 90.62 113 ASP A C 1
ATOM 883 O O . ASP A 1 113 ? 12.981 18.434 -0.904 1.00 90.62 113 ASP A O 1
ATOM 887 N N . HIS A 1 114 ? 12.533 17.785 -3.007 1.00 89.00 114 HIS A N 1
ATOM 888 C CA . HIS A 1 114 ? 11.123 17.529 -2.738 1.00 89.00 114 HIS A CA 1
ATOM 889 C C . HIS A 1 114 ? 10.943 16.448 -1.662 1.00 89.00 114 HIS A C 1
ATOM 891 O O . HIS A 1 114 ? 10.205 16.661 -0.702 1.00 89.00 114 HIS A O 1
ATOM 897 N N . PHE A 1 115 ? 11.656 15.320 -1.767 1.00 88.19 115 PHE A N 1
ATOM 898 C CA . PHE A 1 115 ? 11.556 14.241 -0.775 1.00 88.19 115 PHE A CA 1
ATOM 899 C C . PHE A 1 115 ? 12.198 14.575 0.574 1.00 88.19 115 PHE A C 1
ATOM 901 O O . PHE A 1 115 ? 11.810 14.019 1.601 1.00 88.19 115 PHE A O 1
ATOM 908 N N . SER A 1 116 ? 13.162 15.492 0.587 1.00 84.94 116 SER A N 1
ATOM 909 C CA . SER A 1 116 ? 13.824 15.943 1.813 1.00 84.94 116 SER A CA 1
ATOM 910 C C . SER A 1 116 ? 13.085 17.096 2.495 1.00 84.94 116 SER A C 1
ATOM 912 O O . SER A 1 116 ? 13.459 17.477 3.604 1.00 84.94 116 SER A O 1
ATOM 914 N N . ASN A 1 117 ? 12.029 17.634 1.875 1.00 80.69 117 ASN A N 1
ATOM 915 C CA . ASN A 1 117 ? 11.346 18.834 2.340 1.00 80.69 117 ASN A CA 1
ATOM 916 C C . ASN A 1 117 ? 10.889 18.693 3.813 1.00 80.69 117 ASN A C 1
ATOM 918 O O . ASN A 1 117 ? 10.300 17.667 4.186 1.00 80.69 117 ASN A O 1
ATOM 922 N N . PRO A 1 118 ? 11.172 19.692 4.675 1.00 73.56 118 PRO A N 1
ATOM 923 C CA . PRO A 1 118 ? 10.816 19.659 6.092 1.00 73.56 118 PRO A CA 1
ATOM 924 C C . PRO A 1 118 ? 9.303 19.634 6.347 1.00 73.56 118 PRO A C 1
ATOM 926 O O . PRO A 1 118 ? 8.881 19.188 7.404 1.00 73.56 118 PRO A O 1
ATOM 929 N N . VAL A 1 119 ? 8.473 20.022 5.371 1.00 70.50 119 VAL A N 1
ATOM 930 C CA . VAL A 1 119 ? 7.005 19.876 5.440 1.00 70.50 119 VAL A CA 1
ATOM 931 C C . VAL A 1 119 ? 6.578 18.415 5.653 1.00 70.50 119 VAL A C 1
ATOM 933 O O . VAL A 1 119 ? 5.502 18.169 6.184 1.00 70.50 119 VAL A O 1
ATOM 936 N N . PHE A 1 120 ? 7.430 17.452 5.285 1.00 66.94 120 PHE A N 1
ATOM 937 C CA . PHE A 1 120 ? 7.208 16.019 5.494 1.00 66.94 120 PHE A CA 1
ATOM 938 C C . PHE A 1 120 ? 7.981 15.457 6.705 1.00 66.94 120 PHE A C 1
ATOM 940 O O . PHE A 1 120 ? 8.226 14.253 6.771 1.00 66.94 120 PHE A O 1
ATOM 947 N N . GLU A 1 121 ? 8.478 16.296 7.624 1.00 62.09 121 GLU A N 1
ATOM 948 C CA . GLU A 1 121 ? 9.043 15.809 8.891 1.00 62.09 121 GLU A CA 1
ATOM 949 C C . GLU A 1 121 ? 7.950 15.251 9.799 1.00 62.09 121 GLU A C 1
ATOM 951 O O . GLU A 1 121 ? 7.008 15.946 10.168 1.00 62.09 121 GLU A O 1
ATOM 956 N N . LEU A 1 122 ? 8.124 13.987 10.185 1.00 54.53 122 LEU A N 1
ATOM 957 C CA . LEU A 1 122 ? 7.409 13.394 11.305 1.00 54.53 122 LEU A CA 1
ATOM 958 C C . LEU A 1 122 ? 7.886 14.115 12.568 1.00 54.53 122 LEU A C 1
ATOM 960 O O . LEU A 1 122 ? 9.069 14.058 12.907 1.00 54.53 122 LEU A O 1
ATOM 964 N N . VAL A 1 123 ? 6.987 14.836 13.234 1.00 48.22 123 VAL A N 1
ATOM 965 C CA . VAL A 1 123 ? 7.292 15.462 14.522 1.00 48.22 123 VAL A CA 1
ATOM 966 C C . VAL A 1 123 ? 7.564 14.335 15.521 1.00 48.22 123 VAL A C 1
ATOM 968 O O . VAL A 1 123 ? 6.712 13.479 15.727 1.00 48.22 123 VAL A O 1
ATOM 971 N N . ASP A 1 124 ? 8.731 14.340 16.172 1.00 40.94 124 ASP A N 1
ATOM 972 C CA . ASP A 1 124 ? 9.144 13.352 17.193 1.00 40.94 124 ASP A CA 1
ATOM 973 C C . ASP A 1 124 ? 8.246 13.340 18.461 1.00 40.94 124 ASP A C 1
ATOM 975 O O . ASP A 1 124 ? 8.530 12.649 19.441 1.00 40.94 124 ASP A O 1
ATOM 979 N N . SER A 1 125 ? 7.140 14.088 18.478 1.00 36.69 125 SER A N 1
ATOM 980 C CA . SER A 1 125 ? 6.075 13.932 19.465 1.00 36.69 125 SER A CA 1
ATOM 981 C C . SER A 1 125 ? 5.123 12.843 18.980 1.00 36.69 125 SER A C 1
ATOM 983 O O . SER A 1 125 ? 4.429 13.069 17.995 1.00 36.69 125 SER A O 1
ATOM 985 N N . HIS A 1 126 ? 5.098 11.689 19.657 1.00 36.78 126 HIS A N 1
ATOM 986 C CA . HIS A 1 126 ? 4.126 10.598 19.463 1.00 36.78 126 HIS A CA 1
ATOM 987 C C . HIS A 1 126 ? 2.800 11.074 18.834 1.00 36.78 126 HIS A C 1
ATOM 989 O O . HIS A 1 126 ? 2.133 11.921 19.435 1.00 36.78 126 HIS A O 1
ATOM 995 N N . PRO A 1 127 ? 2.453 10.567 17.633 1.00 42.84 127 PRO A N 1
ATOM 996 C CA . PRO A 1 127 ? 1.735 9.295 17.553 1.00 42.84 127 PRO A CA 1
ATOM 997 C C . PRO A 1 127 ? 2.114 8.472 16.302 1.00 42.84 127 PRO A C 1
ATOM 999 O O . PRO A 1 127 ? 1.677 8.748 15.191 1.00 42.84 127 PRO A O 1
ATOM 1002 N N . LEU A 1 128 ? 2.860 7.377 16.480 1.00 44.38 128 LEU A N 1
ATOM 1003 C CA . LEU A 1 128 ? 2.988 6.346 15.433 1.00 44.38 128 LEU A CA 1
ATOM 1004 C C . LEU A 1 128 ? 1.680 5.557 15.215 1.00 44.38 128 LEU A C 1
ATOM 1006 O O . LEU A 1 128 ? 1.635 4.695 14.345 1.00 44.38 128 LEU A O 1
ATOM 1010 N N . GLU A 1 129 ? 0.632 5.827 15.996 1.00 44.31 129 GLU A N 1
ATOM 1011 C CA . GLU A 1 129 ? -0.681 5.204 15.827 1.00 44.31 129 GLU A CA 1
ATOM 1012 C C . GLU A 1 129 ? -1.542 5.959 14.809 1.00 44.31 129 GLU A C 1
ATOM 1014 O O . GLU A 1 129 ? -2.011 5.327 13.870 1.00 44.31 129 GLU A O 1
ATOM 1019 N N . ASP A 1 130 ? -1.679 7.286 14.898 1.00 43.69 130 ASP A N 1
ATOM 1020 C CA . ASP A 1 130 ? -2.581 8.028 13.999 1.00 43.69 130 ASP A CA 1
ATOM 1021 C C . ASP A 1 130 ? -2.077 8.072 12.543 1.00 43.69 130 ASP A C 1
ATOM 1023 O O . ASP A 1 130 ? -2.838 7.757 11.637 1.00 43.69 130 ASP A O 1
ATOM 1027 N N . ASP A 1 131 ? -0.788 8.329 12.285 1.00 49.34 131 ASP A N 1
ATOM 1028 C CA . ASP A 1 131 ? -0.268 8.402 10.901 1.00 49.34 131 ASP A CA 1
ATOM 1029 C C . ASP A 1 131 ? -0.257 7.034 10.182 1.00 49.34 131 ASP A C 1
ATOM 1031 O O . ASP A 1 131 ? -0.422 6.946 8.960 1.00 49.34 131 ASP A O 1
ATOM 1035 N N . VAL A 1 132 ? -0.054 5.936 10.923 1.00 53.22 132 VAL A N 1
ATOM 1036 C CA . VAL A 1 132 ? -0.084 4.570 10.367 1.00 53.22 132 VAL A CA 1
ATOM 1037 C C . VAL A 1 132 ? -1.521 4.111 10.144 1.00 53.22 132 VAL A C 1
ATOM 1039 O O . VAL A 1 132 ? -1.796 3.439 9.143 1.00 53.22 132 VAL A O 1
ATOM 1042 N N . VAL A 1 133 ? -2.439 4.483 11.038 1.00 54.38 133 VAL A N 1
ATOM 1043 C CA . VAL A 1 133 ? -3.877 4.254 10.873 1.00 54.38 133 VAL A CA 1
ATOM 1044 C C . VAL A 1 133 ? -4.395 5.043 9.678 1.00 54.38 133 VAL A C 1
ATOM 1046 O O . VAL A 1 133 ? -5.012 4.436 8.809 1.00 54.38 133 VAL A O 1
ATOM 1049 N N . ASP A 1 134 ? -4.047 6.322 9.548 1.00 52.22 134 ASP A N 1
ATOM 1050 C CA . ASP A 1 134 ? -4.452 7.169 8.425 1.00 52.22 134 ASP A CA 1
ATOM 1051 C C . ASP A 1 134 ? -3.882 6.653 7.099 1.00 52.22 134 ASP A C 1
ATOM 1053 O O . ASP A 1 134 ? -4.581 6.612 6.084 1.00 52.22 134 ASP A O 1
ATOM 1057 N N . TYR A 1 135 ? -2.622 6.201 7.074 1.00 61.66 135 TYR A N 1
ATOM 1058 C CA . TYR A 1 135 ? -2.054 5.541 5.896 1.00 61.66 135 TYR A CA 1
ATOM 1059 C C . TYR A 1 135 ? -2.815 4.260 5.543 1.00 61.66 135 TYR A C 1
ATOM 1061 O O . TYR A 1 135 ? -3.161 4.045 4.380 1.00 61.66 135 TYR A O 1
ATOM 1069 N N . THR A 1 136 ? -3.076 3.412 6.539 1.00 60.97 136 THR A N 1
ATOM 1070 C CA . THR A 1 136 ? -3.772 2.136 6.348 1.00 60.97 136 THR A CA 1
ATOM 1071 C C . THR A 1 136 ? -5.197 2.375 5.868 1.00 60.97 136 THR A C 1
ATOM 1073 O O . THR A 1 136 ? -5.635 1.731 4.920 1.00 60.97 136 THR A O 1
ATOM 1076 N N . GLU A 1 137 ? -5.898 3.347 6.442 1.00 64.75 137 GLU A N 1
ATOM 1077 C CA . GLU A 1 137 ? -7.243 3.740 6.046 1.00 64.75 137 GLU A CA 1
ATOM 1078 C C . GLU A 1 137 ? -7.259 4.292 4.618 1.00 64.75 137 GLU A C 1
ATOM 1080 O O . GLU A 1 137 ? -8.006 3.791 3.782 1.00 64.75 137 GLU A O 1
ATOM 1085 N N . ASN A 1 138 ? -6.377 5.236 4.277 1.00 58.47 138 ASN A N 1
ATOM 1086 C CA . ASN A 1 138 ? -6.287 5.781 2.920 1.00 58.47 138 ASN A CA 1
ATOM 1087 C C . ASN A 1 138 ? -5.912 4.712 1.880 1.00 58.47 138 ASN A C 1
ATOM 1089 O O . ASN A 1 138 ? -6.447 4.698 0.766 1.00 58.47 138 ASN A O 1
ATOM 1093 N N . TYR A 1 139 ? -5.021 3.786 2.238 1.00 68.88 139 TYR A N 1
ATOM 1094 C CA . TYR A 1 139 ? -4.654 2.650 1.398 1.00 68.88 139 TYR A CA 1
ATOM 1095 C C . TYR A 1 139 ? -5.840 1.699 1.187 1.00 68.88 139 TYR A C 1
ATOM 1097 O O . TYR A 1 139 ? -6.151 1.342 0.047 1.00 68.88 139 TYR A O 1
ATOM 1105 N N . LEU A 1 140 ? -6.553 1.339 2.258 1.00 65.31 140 LEU A N 1
ATOM 1106 C CA . LEU A 1 140 ? -7.749 0.499 2.197 1.00 65.31 140 LEU A CA 1
ATOM 1107 C C . LEU A 1 140 ? -8.882 1.177 1.417 1.00 65.31 140 LEU A C 1
ATOM 1109 O O . LEU A 1 140 ? -9.547 0.515 0.620 1.00 65.31 140 LEU A O 1
ATOM 1113 N N . LEU A 1 141 ? -9.073 2.488 1.568 1.00 64.62 141 LEU A N 1
ATOM 1114 C CA . LEU A 1 141 ? -10.034 3.277 0.794 1.00 64.62 141 LEU A CA 1
ATOM 1115 C C . LEU A 1 141 ? -9.671 3.301 -0.695 1.00 64.62 141 LEU A C 1
ATOM 1117 O O . LEU A 1 141 ? -10.548 3.140 -1.545 1.00 64.62 141 LEU A O 1
ATOM 1121 N N . SER A 1 142 ? -8.385 3.433 -1.033 1.00 64.56 142 SER A N 1
ATOM 1122 C CA . SER A 1 142 ? -7.903 3.381 -2.418 1.00 64.56 142 SER A CA 1
ATOM 1123 C C . SER A 1 142 ? -8.113 2.002 -3.057 1.00 64.56 142 SER A C 1
ATOM 1125 O O . SER A 1 142 ? -8.612 1.904 -4.186 1.00 64.56 142 SER A O 1
ATOM 1127 N N . LEU A 1 143 ? -7.812 0.925 -2.323 1.00 71.06 143 LEU A N 1
ATOM 1128 C CA . LEU A 1 143 ? -8.095 -0.446 -2.755 1.00 71.06 143 LEU A CA 1
ATOM 1129 C C . LEU A 1 143 ? -9.598 -0.675 -2.936 1.00 71.06 143 LEU A C 1
ATOM 1131 O O . LEU A 1 143 ? -10.021 -1.199 -3.966 1.00 71.06 143 LEU A O 1
ATOM 1135 N N . THR A 1 144 ? -10.406 -0.230 -1.974 1.00 71.75 144 THR A N 1
ATOM 1136 C CA . THR A 1 144 ? -11.869 -0.333 -2.021 1.00 71.75 144 THR A CA 1
ATOM 1137 C C . THR A 1 144 ? -12.418 0.395 -3.241 1.00 71.75 144 THR A C 1
ATOM 1139 O O . THR A 1 144 ? -13.176 -0.185 -4.014 1.00 71.75 144 THR A O 1
ATOM 1142 N N . SER A 1 145 ? -11.972 1.629 -3.481 1.00 68.62 145 SER A N 1
ATOM 1143 C CA . SER A 1 145 ? -12.334 2.400 -4.669 1.00 68.62 145 SER A CA 1
ATOM 1144 C C . SER A 1 145 ? -11.947 1.664 -5.954 1.00 68.62 145 SER A C 1
ATOM 1146 O O . SER A 1 145 ? -12.767 1.530 -6.859 1.00 68.62 145 SER A O 1
ATOM 1148 N N . SER A 1 146 ? -10.739 1.103 -6.025 1.00 75.25 146 SER A N 1
ATOM 1149 C CA . SER A 1 146 ? -10.278 0.347 -7.197 1.00 75.25 146 SER A CA 1
ATOM 1150 C C . SER A 1 146 ? -11.144 -0.887 -7.480 1.00 75.25 146 SER A C 1
ATOM 1152 O O . SER A 1 146 ? -11.424 -1.197 -8.638 1.00 75.25 146 SER A O 1
ATOM 1154 N N . ILE A 1 147 ? -11.604 -1.575 -6.432 1.00 81.00 147 ILE A N 1
ATOM 1155 C CA . ILE A 1 147 ? -12.503 -2.726 -6.557 1.00 81.00 147 ILE A CA 1
ATOM 1156 C C . ILE A 1 147 ? -13.901 -2.273 -6.997 1.00 81.00 147 ILE A C 1
ATOM 1158 O O . ILE A 1 147 ? -14.449 -2.856 -7.928 1.00 81.00 147 ILE A O 1
ATOM 1162 N N . LEU A 1 148 ? -14.457 -1.220 -6.389 1.00 77.38 148 LEU A N 1
ATOM 1163 C CA . LEU A 1 148 ? -15.797 -0.708 -6.707 1.00 77.38 148 LEU A CA 1
ATOM 1164 C C . LEU A 1 148 ? -15.914 -0.178 -8.142 1.00 77.38 148 LEU A C 1
ATOM 1166 O O . LEU A 1 148 ? -16.949 -0.353 -8.778 1.00 77.38 148 LEU A O 1
ATOM 1170 N N . HIS A 1 149 ? -14.856 0.442 -8.667 1.00 80.06 149 HIS A N 1
ATOM 1171 C CA . HIS A 1 149 ? -14.824 0.937 -10.046 1.00 80.06 149 HIS A CA 1
ATOM 1172 C C . HIS A 1 149 ? -14.454 -0.148 -11.071 1.00 80.06 149 HIS A C 1
ATOM 1174 O O . HIS A 1 149 ? -14.525 0.095 -12.278 1.00 80.06 149 HIS A O 1
ATOM 1180 N N . SER A 1 150 ? -14.062 -1.346 -10.627 1.00 88.81 150 SER A N 1
ATOM 1181 C CA . SER A 1 150 ? -13.787 -2.464 -11.526 1.00 88.81 150 SER A CA 1
ATOM 1182 C C . SER A 1 150 ? -15.097 -3.099 -12.009 1.00 88.81 150 SER A C 1
ATOM 1184 O O . SER A 1 150 ? -15.893 -3.539 -11.178 1.00 88.81 150 SER A O 1
ATOM 1186 N N . PRO A 1 151 ? -15.298 -3.294 -13.329 1.00 87.25 151 PRO A N 1
ATOM 1187 C CA . PRO A 1 151 ? -16.476 -3.983 -13.874 1.00 87.25 151 PRO A CA 1
ATOM 1188 C C . PRO A 1 151 ? -16.668 -5.419 -13.359 1.00 87.25 151 PRO A C 1
ATOM 1190 O O . PRO A 1 151 ? -17.731 -6.005 -13.525 1.00 87.25 151 PRO A O 1
ATOM 1193 N N . SER A 1 152 ? -15.621 -6.006 -12.773 1.00 89.94 152 SER A N 1
ATOM 1194 C CA . SER A 1 152 ? -15.606 -7.369 -12.227 1.00 89.94 152 SER A CA 1
ATOM 1195 C C . SER A 1 152 ? -15.411 -7.406 -10.707 1.00 89.94 152 SER A C 1
ATOM 1197 O O . SER A 1 152 ? -15.282 -8.489 -10.136 1.00 89.94 152 SER A O 1
ATOM 1199 N N . GLY A 1 153 ? -15.377 -6.245 -10.042 1.00 87.19 153 GLY A N 1
ATOM 1200 C CA . GLY A 1 153 ? -15.078 -6.129 -8.614 1.00 87.19 153 GLY A CA 1
ATOM 1201 C C . GLY A 1 153 ? -16.024 -6.941 -7.737 1.00 87.19 153 GLY A C 1
ATOM 1202 O O . GLY A 1 153 ? -15.571 -7.741 -6.922 1.00 87.19 153 GLY A O 1
ATOM 1203 N N . GLU A 1 154 ? -17.330 -6.819 -7.976 1.00 86.75 154 GLU A N 1
ATOM 1204 C CA . GLU A 1 154 ? -18.370 -7.577 -7.269 1.00 86.75 154 GLU A CA 1
ATOM 1205 C C . GLU A 1 154 ? -18.174 -9.095 -7.403 1.00 86.75 154 GLU A C 1
ATOM 1207 O O . GLU A 1 154 ? -18.193 -9.827 -6.411 1.00 86.75 154 GLU A O 1
ATOM 1212 N N . SER A 1 155 ? -17.921 -9.581 -8.624 1.00 86.62 155 SER A N 1
ATOM 1213 C CA . SER A 1 155 ? -17.678 -11.005 -8.874 1.00 86.62 155 SER A CA 1
ATOM 1214 C C . SER A 1 155 ? -16.420 -11.501 -8.158 1.00 86.62 155 SER A C 1
ATOM 1216 O O . SER A 1 155 ? -16.392 -12.642 -7.696 1.00 86.62 155 SER A O 1
ATOM 1218 N N . HIS A 1 156 ? -15.360 -10.694 -8.087 1.00 87.62 156 HIS A N 1
ATOM 1219 C CA . HIS A 1 156 ? -14.142 -11.063 -7.366 1.00 87.62 156 HIS A CA 1
ATOM 1220 C C . HIS A 1 156 ? -14.370 -11.093 -5.854 1.00 87.62 156 HIS A C 1
ATOM 1222 O O . HIS A 1 156 ? -13.998 -12.076 -5.213 1.00 87.62 156 HIS A O 1
ATOM 1228 N N . LEU A 1 157 ? -15.043 -10.082 -5.298 1.00 88.38 157 LEU A N 1
ATOM 1229 C CA . LEU A 1 157 ? -15.403 -10.045 -3.879 1.00 88.38 157 LEU A CA 1
ATOM 1230 C C . LEU A 1 157 ? -16.295 -11.223 -3.492 1.00 88.38 157 LEU A C 1
ATOM 1232 O O . LEU A 1 157 ? -16.048 -11.859 -2.473 1.00 88.38 157 LEU A O 1
ATOM 1236 N N . SER A 1 158 ? -17.260 -11.580 -4.338 1.00 85.12 158 SER A N 1
ATOM 1237 C CA . SER A 1 158 ? -18.136 -12.733 -4.113 1.00 85.12 158 SER A CA 1
ATOM 1238 C C . SER A 1 158 ? -17.351 -14.047 -4.055 1.00 85.12 158 SER A C 1
ATOM 1240 O O . SER A 1 158 ? -17.608 -14.890 -3.200 1.00 85.12 158 SER A O 1
ATOM 1242 N N . ARG A 1 159 ? -16.336 -14.222 -4.914 1.00 86.38 159 ARG A N 1
ATOM 1243 C CA . ARG A 1 159 ? -15.456 -15.405 -4.881 1.00 86.38 159 ARG A CA 1
ATOM 1244 C C . ARG A 1 159 ? -14.601 -15.458 -3.619 1.00 86.38 159 ARG A C 1
ATOM 1246 O O . ARG A 1 159 ? -14.452 -16.536 -3.048 1.00 86.38 159 ARG A O 1
ATOM 1253 N N . VAL A 1 160 ? -14.053 -14.319 -3.193 1.00 87.12 160 VAL A N 1
ATOM 1254 C CA . VAL A 1 160 ? -13.274 -14.214 -1.949 1.00 87.12 160 VAL A CA 1
ATOM 1255 C C . VAL A 1 160 ? -14.162 -14.501 -0.740 1.00 87.12 160 VAL A C 1
ATOM 1257 O O . VAL A 1 160 ? -13.778 -15.296 0.113 1.00 87.12 160 VAL A O 1
ATOM 1260 N N . TYR A 1 161 ? -15.365 -13.927 -0.702 1.00 86.12 161 TYR A N 1
ATOM 1261 C CA . TYR A 1 161 ? -16.361 -14.196 0.332 1.00 86.12 161 TYR A CA 1
ATOM 12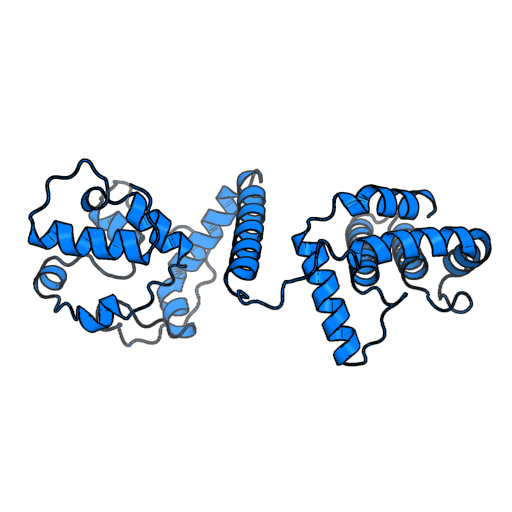62 C C . TYR A 1 161 ? -16.700 -15.684 0.402 1.00 86.12 161 TYR A C 1
ATOM 1264 O O . TYR A 1 161 ? -16.576 -16.276 1.467 1.00 86.12 161 TYR A O 1
ATOM 1272 N N . ASN A 1 162 ? -17.047 -16.312 -0.725 1.00 85.25 162 ASN A N 1
ATOM 1273 C CA . ASN A 1 162 ? -17.383 -17.735 -0.759 1.00 85.25 162 ASN A CA 1
ATOM 1274 C C . ASN A 1 162 ? -16.207 -18.605 -0.310 1.00 85.25 162 ASN A C 1
ATOM 1276 O O . ASN A 1 162 ? -16.395 -19.539 0.462 1.00 85.25 162 ASN A O 1
ATOM 1280 N N . TYR A 1 163 ? -14.987 -18.286 -0.749 1.00 86.12 163 TYR A N 1
ATOM 1281 C CA . TYR A 1 163 ? -13.788 -18.993 -0.312 1.00 86.12 163 TYR A CA 1
ATOM 1282 C C . TYR A 1 163 ? -13.580 -18.885 1.202 1.00 86.12 163 TYR A C 1
ATOM 1284 O O . TYR A 1 163 ? -13.372 -19.901 1.858 1.00 86.12 163 TYR A O 1
ATOM 1292 N N . LEU A 1 164 ? -13.667 -17.680 1.771 1.00 84.12 164 LEU A N 1
ATOM 1293 C CA . LEU A 1 164 ? -13.530 -17.479 3.215 1.00 84.12 164 LEU A CA 1
ATOM 1294 C C . LEU A 1 164 ? -14.649 -18.184 3.980 1.00 84.12 164 LEU A C 1
ATOM 1296 O O . LEU A 1 164 ? -14.373 -18.913 4.925 1.00 84.12 164 LEU A O 1
ATOM 1300 N N . HIS A 1 165 ? -15.893 -18.031 3.535 1.00 80.06 165 HIS A N 1
ATOM 1301 C CA . HIS A 1 165 ? -17.065 -18.641 4.154 1.00 80.06 165 HIS A CA 1
ATOM 1302 C C . HIS A 1 165 ? -16.981 -20.175 4.165 1.00 80.06 165 HIS A C 1
ATOM 1304 O O . HIS A 1 165 ? -17.267 -20.804 5.180 1.00 80.06 165 HIS A O 1
ATOM 1310 N N . ASN A 1 166 ? -16.510 -20.780 3.071 1.00 82.06 166 ASN A N 1
ATOM 1311 C CA . ASN A 1 166 ? -16.315 -22.228 2.966 1.00 82.06 166 ASN A CA 1
ATOM 1312 C C . ASN A 1 166 ? -15.183 -22.759 3.867 1.00 82.06 166 ASN A C 1
ATOM 1314 O O . ASN A 1 166 ? -15.122 -23.963 4.107 1.00 82.06 166 ASN A O 1
ATOM 1318 N N . ASN A 1 167 ? -14.288 -21.889 4.347 1.00 82.62 167 ASN A N 1
ATOM 1319 C CA . ASN A 1 167 ? -13.069 -22.261 5.073 1.00 82.62 167 ASN A CA 1
ATOM 1320 C C . ASN A 1 167 ? -12.933 -21.567 6.428 1.00 82.62 167 ASN A C 1
ATOM 1322 O O . ASN A 1 167 ? -11.834 -21.497 6.979 1.00 82.62 167 ASN A O 1
ATOM 1326 N N . ILE A 1 168 ? -14.016 -21.020 6.967 1.00 79.12 168 ILE A N 1
ATOM 1327 C CA . ILE A 1 168 ? -13.898 -20.107 8.095 1.00 79.12 168 ILE A CA 1
ATOM 1328 C C . ILE A 1 168 ? -13.464 -20.810 9.384 1.00 79.12 168 ILE A C 1
ATOM 1330 O O . ILE A 1 168 ? -12.610 -20.291 10.093 1.00 79.12 168 ILE A O 1
ATOM 1334 N N . ASP A 1 169 ? -13.923 -22.043 9.617 1.00 76.75 169 ASP A N 1
ATOM 1335 C CA . ASP A 1 169 ? -13.471 -22.868 10.745 1.00 76.75 169 ASP A CA 1
ATOM 1336 C C . ASP A 1 169 ? -11.975 -23.203 10.634 1.00 76.75 169 ASP A C 1
ATOM 1338 O O . ASP A 1 169 ? -11.238 -23.177 11.622 1.00 76.75 169 ASP A O 1
ATOM 1342 N N . TRP A 1 170 ? -11.502 -23.464 9.409 1.00 82.75 170 TRP A N 1
ATOM 1343 C CA . TRP A 1 170 ? -10.081 -23.664 9.138 1.00 82.75 170 TRP A CA 1
ATOM 1344 C C . TRP A 1 170 ? -9.294 -22.381 9.432 1.00 82.75 170 TRP A C 1
ATOM 1346 O O . TRP A 1 170 ? -8.313 -22.432 10.171 1.00 82.75 170 TRP A O 1
ATOM 1356 N N . ALA A 1 171 ? -9.746 -21.227 8.936 1.00 80.75 171 ALA A N 1
ATOM 1357 C CA . ALA A 1 171 ? -9.075 -19.945 9.146 1.00 80.75 171 ALA A CA 1
ATOM 1358 C C . ALA A 1 171 ? -9.010 -19.561 10.634 1.00 80.75 171 ALA A C 1
ATOM 1360 O O . ALA A 1 171 ? -7.943 -19.192 11.116 1.00 80.75 171 ALA A O 1
ATOM 1361 N N . VAL A 1 172 ? -10.113 -19.720 11.372 1.00 77.00 172 VAL A N 1
ATOM 1362 C CA . VAL A 1 172 ? -10.181 -19.496 12.826 1.00 77.00 172 VAL A CA 1
ATOM 1363 C C . VAL A 1 172 ? -9.175 -20.384 13.562 1.00 77.00 172 VAL A C 1
ATOM 1365 O O . VAL A 1 172 ? -8.450 -19.888 14.422 1.00 77.00 172 VAL A O 1
ATOM 1368 N N . SER A 1 173 ? -9.064 -21.663 13.177 1.00 77.25 173 SER A N 1
ATOM 1369 C CA . SER A 1 173 ? -8.092 -22.586 13.779 1.00 77.25 173 SER A CA 1
ATOM 1370 C C . SER A 1 173 ? -6.632 -22.223 13.478 1.00 77.25 173 SER A C 1
ATOM 1372 O O . SER A 1 173 ? -5.780 -22.357 14.350 1.00 77.25 173 SER A O 1
ATOM 1374 N N . GLN A 1 174 ? -6.324 -21.764 12.258 1.00 80.31 174 GLN A N 1
ATOM 1375 C CA . GLN A 1 174 ? -4.954 -21.420 11.856 1.00 80.31 174 GLN A CA 1
ATOM 1376 C C . GLN A 1 174 ? -4.488 -20.084 12.432 1.00 80.31 174 GLN A C 1
ATOM 1378 O O . GLN A 1 174 ? -3.298 -19.901 12.669 1.00 80.31 174 GLN A O 1
ATOM 1383 N N . LEU A 1 175 ? -5.416 -19.148 12.628 1.00 79.88 175 LEU A N 1
ATOM 1384 C CA . LEU A 1 175 ? -5.138 -17.815 13.156 1.00 79.88 175 LEU A CA 1
ATOM 1385 C C . LEU A 1 175 ? -5.232 -17.748 14.686 1.00 79.88 175 LEU A C 1
ATOM 1387 O O . LEU A 1 175 ? -5.086 -16.663 15.241 1.00 79.88 175 LEU A O 1
ATOM 1391 N N . ASP A 1 176 ? -5.486 -18.881 15.351 1.00 73.69 176 ASP A N 1
ATOM 1392 C CA . ASP A 1 176 ? -5.676 -18.981 16.805 1.00 73.69 176 ASP A CA 1
ATOM 1393 C C . ASP A 1 176 ? -6.704 -17.959 17.334 1.00 73.69 176 ASP A C 1
ATOM 1395 O O . ASP A 1 176 ? -6.576 -17.377 18.415 1.00 73.69 176 ASP A O 1
ATOM 1399 N N . ILE A 1 177 ? -7.739 -17.693 16.526 1.00 70.12 177 ILE A N 1
ATOM 1400 C CA . ILE A 1 177 ? -8.779 -16.727 16.875 1.00 70.12 177 ILE A CA 1
ATOM 1401 C C . ILE A 1 177 ? -9.643 -17.370 17.950 1.00 70.12 177 ILE A C 1
ATOM 1403 O O . ILE A 1 177 ? -10.460 -18.252 17.686 1.00 70.12 177 ILE A O 1
ATOM 1407 N N . THR A 1 178 ? -9.478 -16.900 19.182 1.00 65.12 178 THR A N 1
ATOM 1408 C CA . THR A 1 178 ? -10.343 -17.309 20.284 1.00 65.12 178 THR A CA 1
ATOM 1409 C C . THR A 1 178 ? -11.733 -16.699 20.072 1.00 65.12 178 THR A C 1
ATOM 1411 O O . THR A 1 178 ? -11.836 -15.475 19.944 1.00 65.12 178 THR A O 1
ATOM 1414 N N . PRO A 1 179 ? -12.815 -17.500 20.046 1.00 61.53 179 PRO A N 1
ATOM 1415 C CA . PRO A 1 179 ? -14.166 -16.961 19.983 1.00 61.53 179 PRO A CA 1
ATOM 1416 C C . PRO A 1 179 ? -14.404 -15.979 21.135 1.00 61.53 179 PRO A C 1
ATOM 1418 O O . PRO A 1 179 ? -14.166 -16.302 22.297 1.00 61.53 179 PRO A O 1
ATOM 1421 N N . LEU A 1 180 ? -14.896 -14.779 20.814 1.00 54.78 180 LEU A N 1
ATOM 1422 C CA . LEU A 1 180 ? -15.280 -13.772 21.814 1.00 54.78 180 LEU A CA 1
ATOM 1423 C C . LEU A 1 180 ? -16.417 -14.267 22.723 1.00 54.78 180 LEU A C 1
ATOM 1425 O O . LEU A 1 180 ? -16.524 -13.833 23.868 1.00 54.78 180 LEU A O 1
ATOM 1429 N N . LEU A 1 181 ? -17.267 -15.163 22.209 1.00 51.78 181 LEU A N 1
ATOM 1430 C CA . LEU A 1 181 ? -18.439 -15.712 22.884 1.00 51.78 181 LEU A CA 1
ATOM 1431 C C . LEU A 1 181 ? -18.530 -17.225 22.617 1.00 51.78 181 LEU A C 1
ATOM 1433 O O . LEU A 1 181 ? -18.464 -17.651 21.465 1.00 51.78 181 LEU A O 1
ATOM 1437 N N . GLY A 1 182 ? -18.736 -18.015 23.676 1.00 51.19 182 GLY A N 1
ATOM 1438 C CA . GLY A 1 182 ? -18.935 -19.470 23.615 1.00 51.19 182 GLY A CA 1
ATOM 1439 C C . GLY A 1 182 ? -17.656 -20.307 23.753 1.00 51.19 182 GLY A C 1
ATOM 1440 O O . GLY A 1 182 ? -16.552 -19.850 23.468 1.00 51.19 182 GLY A O 1
ATOM 1441 N N . GLU A 1 183 ? -17.805 -21.554 24.207 1.00 50.38 183 GLU A N 1
ATOM 1442 C CA . GLU A 1 183 ? -16.719 -22.540 24.185 1.00 50.38 183 GLU A CA 1
ATOM 1443 C C . GLU A 1 183 ? -16.484 -22.966 22.732 1.00 50.38 183 GLU A C 1
ATOM 1445 O O . GLU A 1 183 ? -17.348 -23.582 22.104 1.00 50.38 183 GLU A O 1
ATOM 1450 N N . GLY A 1 184 ? -15.331 -22.585 22.174 1.00 52.28 184 GLY A N 1
ATOM 1451 C CA . GLY A 1 184 ? -14.954 -22.943 20.810 1.00 52.28 184 GLY A CA 1
ATOM 1452 C C . GLY A 1 184 ? -15.008 -24.455 20.616 1.00 52.28 184 GLY A C 1
ATOM 1453 O O . GLY A 1 184 ? -14.449 -25.213 21.409 1.00 52.28 184 GLY A O 1
ATOM 1454 N N . SER A 1 185 ? -15.691 -24.908 19.562 1.00 51.09 185 SER A N 1
ATOM 1455 C CA . SER A 1 185 ? -15.721 -26.324 19.213 1.00 51.09 185 SER A CA 1
ATOM 1456 C C . SER A 1 185 ? -14.289 -26.809 18.978 1.00 51.09 185 SER A C 1
ATOM 1458 O O . SER A 1 185 ? -13.637 -26.405 18.019 1.00 51.09 185 SER A O 1
ATOM 1460 N N . SER A 1 186 ? -13.809 -27.683 19.861 1.00 51.41 186 SER A N 1
ATOM 1461 C CA . SER A 1 186 ? -12.415 -28.130 19.980 1.00 51.41 186 SER A CA 1
ATOM 1462 C C . SER A 1 186 ? -11.931 -29.057 18.855 1.00 51.41 186 SER A C 1
ATOM 1464 O O . SER A 1 186 ? -11.016 -29.855 19.065 1.00 51.41 186 SER A O 1
ATOM 1466 N N . SER A 1 187 ? -12.583 -29.056 17.694 1.00 56.16 187 SER A N 1
ATOM 1467 C CA . SER A 1 187 ? -12.247 -29.981 16.614 1.00 56.16 187 SER A CA 1
ATOM 1468 C C . SER A 1 187 ? -11.362 -29.276 15.589 1.00 56.16 187 SER A C 1
ATOM 1470 O O . SER A 1 187 ? -11.828 -28.334 14.950 1.00 56.16 187 SER A O 1
ATOM 1472 N N . PRO A 1 188 ? -10.100 -29.704 15.404 1.00 56.38 188 PRO A N 1
ATOM 1473 C CA . PRO A 1 188 ? -9.219 -29.109 14.412 1.00 56.38 188 PRO A CA 1
ATOM 1474 C C . PRO A 1 188 ? -9.732 -29.459 13.012 1.00 56.38 188 PRO A C 1
ATOM 1476 O O . PRO A 1 188 ? -9.565 -30.583 12.528 1.00 56.38 188 PRO A O 1
ATOM 1479 N N . VAL A 1 189 ? -10.372 -28.493 12.354 1.00 60.28 189 VAL A N 1
ATOM 1480 C CA . VAL A 1 189 ? -10.747 -28.610 10.943 1.00 60.28 189 VAL A CA 1
ATOM 1481 C C . VAL A 1 189 ? -9.462 -28.530 10.121 1.00 60.28 189 VAL A C 1
ATOM 1483 O O . VAL A 1 189 ? -8.832 -27.484 10.012 1.00 60.28 189 VAL A O 1
ATOM 1486 N N . THR A 1 190 ? -9.028 -29.671 9.588 1.00 62.22 190 THR A N 1
ATOM 1487 C CA . THR A 1 190 ? -7.693 -29.855 8.986 1.00 62.22 190 THR A CA 1
ATOM 1488 C C . THR A 1 190 ? -7.669 -29.721 7.463 1.00 62.22 190 THR A C 1
ATOM 1490 O O . THR A 1 190 ? -6.589 -29.711 6.877 1.00 62.22 190 THR A O 1
ATOM 1493 N N . SER A 1 191 ? -8.823 -29.605 6.799 1.00 73.69 191 SER A N 1
ATOM 1494 C CA . SER A 1 191 ? -8.899 -29.584 5.334 1.00 73.69 191 SER A CA 1
ATOM 1495 C C . SER A 1 191 ? -9.401 -28.249 4.792 1.00 73.69 191 SER A C 1
ATOM 1497 O O . SER A 1 191 ? -10.545 -27.871 5.035 1.00 73.69 191 SER A O 1
ATOM 1499 N N . LEU A 1 192 ? -8.557 -27.594 3.996 1.00 80.81 192 LEU A N 1
ATOM 1500 C CA . LEU A 1 192 ? -8.906 -26.428 3.191 1.00 80.81 192 LEU A CA 1
ATOM 1501 C C . LEU A 1 192 ? -9.662 -26.864 1.923 1.00 80.81 192 LEU A C 1
ATOM 1503 O O . LEU A 1 192 ? -9.187 -27.705 1.157 1.00 80.81 192 LEU A O 1
ATOM 1507 N N . VAL A 1 193 ? -10.816 -26.259 1.671 1.00 81.00 193 VAL A N 1
ATOM 1508 C CA . VAL A 1 193 ? -11.644 -26.442 0.477 1.00 81.00 193 VAL A CA 1
ATOM 1509 C C . VAL A 1 193 ? -11.376 -25.298 -0.505 1.00 81.00 193 VAL A C 1
ATOM 1511 O O . VAL A 1 193 ? -11.743 -24.156 -0.262 1.00 81.00 193 VAL A O 1
ATOM 1514 N N . ILE A 1 194 ? -10.790 -25.588 -1.670 1.00 82.44 194 ILE A N 1
ATOM 1515 C CA . ILE A 1 194 ? -10.416 -24.564 -2.678 1.00 82.44 194 ILE A CA 1
ATOM 1516 C C . ILE A 1 194 ? -11.637 -24.026 -3.469 1.00 82.44 194 ILE A C 1
ATOM 1518 O O . ILE A 1 194 ? -11.509 -23.210 -4.380 1.00 82.44 194 ILE A O 1
ATOM 1522 N N . SER A 1 195 ? -12.858 -24.449 -3.135 1.00 80.12 195 SER A N 1
ATOM 1523 C CA . SER A 1 195 ? -14.049 -24.018 -3.870 1.00 80.12 195 SER A CA 1
ATOM 1524 C C . SER A 1 195 ? -14.417 -22.557 -3.597 1.00 80.12 195 SER A C 1
ATOM 1526 O O . SER A 1 195 ? -14.541 -22.128 -2.451 1.00 80.12 195 SER A O 1
ATOM 1528 N N . THR A 1 196 ? -14.680 -21.824 -4.679 1.00 78.81 196 THR A N 1
ATOM 1529 C CA . THR A 1 196 ? -15.229 -20.455 -4.675 1.00 78.81 196 THR A CA 1
ATOM 1530 C C . THR A 1 196 ? -16.721 -20.422 -5.025 1.00 78.81 196 THR A C 1
ATOM 1532 O O . THR A 1 196 ? -17.307 -19.345 -5.160 1.00 78.81 196 THR A O 1
ATOM 1535 N N . SER A 1 197 ? -17.347 -21.594 -5.198 1.00 80.69 197 SER A N 1
ATOM 1536 C CA . SER A 1 197 ? -18.781 -21.702 -5.461 1.00 80.69 197 SER A CA 1
ATOM 1537 C C . SER A 1 197 ? -19.590 -21.249 -4.248 1.00 80.69 197 SER A C 1
ATOM 1539 O O . SER A 1 197 ? -19.211 -21.530 -3.107 1.00 80.69 197 SER A O 1
ATOM 1541 N N . ALA A 1 198 ? -20.727 -20.605 -4.508 1.00 71.69 198 ALA A N 1
ATOM 1542 C CA . ALA A 1 198 ? -21.742 -20.406 -3.484 1.00 71.69 198 ALA A CA 1
ATOM 1543 C C . ALA A 1 198 ? -22.205 -21.777 -2.965 1.00 71.69 198 ALA A C 1
ATOM 1545 O O . ALA A 1 198 ? -22.304 -22.742 -3.731 1.00 71.69 198 ALA A O 1
ATOM 1546 N N . ARG A 1 199 ? -22.435 -21.875 -1.658 1.00 68.50 199 ARG A N 1
ATOM 1547 C CA . ARG A 1 199 ? -23.050 -23.053 -1.042 1.00 68.50 199 ARG A CA 1
ATOM 1548 C C . ARG A 1 199 ? -24.529 -23.070 -1.441 1.00 68.50 199 ARG A C 1
ATOM 1550 O O . ARG A 1 199 ? -25.128 -22.004 -1.505 1.00 68.50 199 ARG A O 1
ATOM 1557 N N . GLU A 1 200 ? -25.083 -24.243 -1.757 1.00 62.66 200 GLU A N 1
ATOM 1558 C CA . GLU A 1 200 ? -26.470 -24.378 -2.235 1.00 62.66 200 GLU A CA 1
ATOM 1559 C C . GLU A 1 200 ? -27.452 -23.607 -1.333 1.00 62.66 200 GLU A C 1
ATOM 1561 O O . GLU A 1 200 ? -27.458 -23.788 -0.113 1.00 62.66 200 GLU A O 1
ATOM 1566 N N . GLU A 1 201 ? -28.225 -22.708 -1.948 1.00 59.97 201 GLU A N 1
ATOM 1567 C CA . GLU A 1 201 ? -29.087 -21.741 -1.265 1.00 59.97 201 GLU A CA 1
ATOM 1568 C C . GLU A 1 201 ? -30.516 -22.268 -1.103 1.00 59.97 201 GLU A C 1
ATOM 1570 O O . GLU A 1 201 ? -31.093 -22.858 -2.019 1.00 59.97 201 GLU A O 1
ATOM 1575 N N . ASP A 1 202 ? -31.118 -21.973 0.049 1.00 55.38 202 ASP A N 1
ATOM 1576 C CA . ASP A 1 202 ? -32.560 -22.074 0.255 1.00 55.38 202 ASP A CA 1
ATOM 1577 C C . ASP A 1 202 ? -33.201 -20.756 -0.219 1.00 55.38 202 ASP A C 1
ATOM 1579 O O . ASP A 1 202 ? -32.852 -19.675 0.250 1.00 55.38 202 ASP A O 1
ATOM 1583 N N . THR A 1 203 ? -34.118 -20.821 -1.185 1.00 61.38 203 THR A N 1
ATOM 1584 C CA . THR A 1 203 ? -34.592 -19.640 -1.950 1.00 61.38 203 THR A CA 1
ATOM 1585 C C . THR A 1 203 ? -35.444 -18.628 -1.165 1.00 61.38 203 THR A C 1
ATOM 1587 O O . THR A 1 203 ? -35.822 -17.590 -1.710 1.00 61.38 203 THR A O 1
ATOM 1590 N N . SER A 1 204 ? -35.767 -18.891 0.105 1.00 78.38 204 SER A N 1
ATOM 1591 C CA . SER A 1 204 ? -36.580 -17.992 0.930 1.00 78.38 204 SER A CA 1
ATOM 1592 C C . SER A 1 204 ? -35.738 -17.254 1.968 1.00 78.38 204 SER A C 1
ATOM 1594 O O . SER A 1 204 ? -35.126 -17.888 2.829 1.00 78.38 204 SER A O 1
ATOM 1596 N N . PHE A 1 205 ? -35.784 -15.918 1.950 1.00 76.69 205 PHE A N 1
ATOM 1597 C CA . PHE A 1 205 ? -35.159 -15.087 2.979 1.00 76.69 205 PHE A CA 1
ATOM 1598 C C . PHE A 1 205 ? -35.698 -15.451 4.369 1.00 76.69 205 PHE A C 1
ATOM 1600 O O . PHE A 1 205 ? -36.895 -15.322 4.640 1.00 76.69 205 PHE A O 1
ATOM 1607 N N . ASN A 1 206 ? -34.805 -15.872 5.262 1.00 78.00 206 ASN A N 1
ATOM 1608 C CA . ASN A 1 206 ? -35.114 -16.128 6.661 1.00 78.00 206 ASN A CA 1
ATOM 1609 C C . ASN A 1 206 ? -34.074 -15.412 7.535 1.00 78.00 206 ASN A C 1
ATOM 1611 O O . ASN A 1 206 ? -32.904 -15.790 7.510 1.00 78.00 206 ASN A O 1
ATOM 1615 N N . PRO A 1 207 ? -34.469 -14.418 8.348 1.00 72.88 207 PRO A N 1
ATOM 1616 C CA . PRO A 1 207 ? -33.523 -13.603 9.109 1.00 72.88 207 PRO A CA 1
ATOM 1617 C C . PRO A 1 207 ? -32.697 -14.409 10.122 1.00 72.88 207 PRO A C 1
ATOM 1619 O O . PRO A 1 207 ? -31.561 -14.044 10.405 1.00 72.88 207 PRO A O 1
ATOM 1622 N N . LEU A 1 208 ? -33.217 -15.527 10.642 1.00 72.88 208 LEU A N 1
ATOM 1623 C CA . LEU A 1 208 ? -32.459 -16.412 11.535 1.00 72.88 208 LEU A CA 1
ATOM 1624 C C . LEU A 1 208 ? -31.418 -17.240 10.771 1.00 72.88 208 LEU A C 1
ATOM 1626 O O . LEU A 1 208 ? -30.370 -17.570 11.323 1.00 72.88 208 LEU A O 1
ATOM 1630 N N . VAL A 1 209 ? -31.700 -17.575 9.509 1.00 72.94 209 VAL A N 1
ATOM 1631 C CA . VAL A 1 209 ? -30.748 -18.245 8.611 1.00 72.94 209 VAL A CA 1
ATOM 1632 C C . VAL A 1 209 ? -29.671 -17.257 8.168 1.00 72.94 209 VAL A C 1
ATOM 1634 O O . VAL A 1 209 ? -28.492 -17.582 8.243 1.00 72.94 209 VAL A O 1
ATOM 1637 N N . GLU A 1 210 ? -30.050 -16.027 7.817 1.00 73.12 210 GLU A N 1
ATOM 1638 C CA . GLU A 1 210 ? -29.101 -14.969 7.453 1.00 73.12 210 GLU A CA 1
ATOM 1639 C C . GLU A 1 210 ? -28.205 -14.559 8.625 1.00 73.12 210 GLU A C 1
ATOM 1641 O O . GLU A 1 210 ? -27.002 -14.389 8.453 1.00 73.12 210 GLU A O 1
ATOM 1646 N N . TYR A 1 211 ? -28.740 -14.484 9.848 1.00 71.19 211 TYR A N 1
ATOM 1647 C CA . TYR A 1 211 ? -27.918 -14.235 11.035 1.00 71.19 211 TYR A CA 1
ATOM 1648 C C . TYR A 1 211 ? -26.852 -15.325 11.224 1.00 71.19 211 TYR A C 1
ATOM 1650 O O . TYR A 1 211 ? -25.677 -15.019 11.431 1.00 71.19 211 TYR A O 1
ATOM 1658 N N . LYS A 1 212 ? -27.235 -16.601 11.070 1.00 66.94 212 LYS A N 1
ATOM 1659 C CA . LYS A 1 212 ? -26.292 -17.734 11.078 1.00 66.94 212 LYS A CA 1
ATOM 1660 C C . LYS A 1 212 ? -25.295 -17.703 9.914 1.00 66.94 212 LYS A C 1
ATOM 1662 O O . LYS A 1 212 ? -24.287 -18.395 9.974 1.00 66.94 212 LYS A O 1
ATOM 1667 N N . ARG A 1 213 ? -25.572 -16.938 8.855 1.00 63.59 213 ARG A N 1
ATOM 1668 C CA . ARG A 1 213 ? -24.685 -16.766 7.697 1.00 63.59 213 ARG A CA 1
ATOM 1669 C C . ARG A 1 213 ? -23.606 -15.711 7.936 1.00 63.59 213 ARG A C 1
ATOM 1671 O O . ARG A 1 213 ? -22.509 -15.834 7.396 1.00 63.59 213 ARG A O 1
ATOM 1678 N N . ILE A 1 214 ? -23.923 -14.676 8.716 1.00 65.31 214 ILE A N 1
ATOM 1679 C CA . ILE A 1 214 ? -23.019 -13.553 9.009 1.00 65.31 214 ILE A CA 1
ATOM 1680 C C . ILE A 1 214 ? -22.029 -13.909 10.131 1.00 65.31 214 ILE A C 1
ATOM 1682 O O . ILE A 1 214 ? -20.892 -13.446 10.098 1.00 65.31 214 ILE A O 1
ATOM 1686 N N . GLY A 1 215 ? -22.434 -14.728 11.109 1.00 60.91 215 GLY A N 1
ATOM 1687 C CA . GLY A 1 215 ? -21.612 -15.064 12.279 1.00 60.91 215 GLY A CA 1
ATOM 1688 C C . GLY A 1 215 ? -21.320 -16.558 12.455 1.00 60.91 215 GLY A C 1
ATOM 1689 O O . GLY A 1 215 ? -22.031 -17.412 11.941 1.00 60.91 215 GLY A O 1
ATOM 1690 N N . HIS A 1 216 ? -20.293 -16.877 13.251 1.00 58.06 216 HIS A N 1
ATOM 1691 C CA . HIS A 1 216 ? -19.943 -18.261 13.635 1.00 58.06 216 HIS A CA 1
ATOM 1692 C C . HIS A 1 216 ? -20.742 -18.801 14.818 1.00 58.06 216 HIS A C 1
ATOM 1694 O O . HIS A 1 216 ? -20.705 -19.994 15.108 1.00 58.06 216 HIS A O 1
ATOM 1700 N N . CYS A 1 217 ? -21.463 -17.927 15.516 1.00 62.00 217 CYS A N 1
ATOM 1701 C CA . CYS A 1 217 ? -22.264 -18.302 16.668 1.00 62.00 217 CYS A CA 1
ATOM 1702 C C . CYS A 1 217 ? -23.721 -18.481 16.247 1.00 62.00 217 CYS A C 1
ATOM 1704 O O . CYS A 1 217 ? -24.315 -17.610 15.610 1.00 62.00 217 CYS A O 1
ATOM 1706 N N . ASN A 1 218 ? -24.323 -19.600 16.648 1.00 66.38 218 ASN A N 1
ATOM 1707 C CA . ASN A 1 218 ? -25.766 -19.747 16.542 1.00 66.38 218 ASN A CA 1
ATOM 1708 C C . ASN A 1 218 ? -26.448 -18.712 17.439 1.00 66.38 218 ASN A C 1
ATOM 1710 O O . ASN A 1 218 ? -26.053 -18.519 18.588 1.00 66.38 218 ASN A O 1
ATOM 1714 N N . PHE A 1 219 ? -27.510 -18.094 16.928 1.00 68.12 219 PHE A N 1
ATOM 1715 C CA . PHE A 1 219 ? -28.384 -17.287 17.763 1.00 68.12 219 PHE A CA 1
ATOM 1716 C C . PHE A 1 219 ? -29.142 -18.203 18.727 1.00 68.12 219 PHE A C 1
ATOM 1718 O O . PHE A 1 219 ? -30.058 -18.919 18.318 1.00 68.12 219 PHE A O 1
ATOM 1725 N N . ASP A 1 220 ? -28.730 -18.210 19.991 1.00 73.19 220 ASP A N 1
ATOM 1726 C CA . ASP A 1 220 ? -29.380 -18.961 21.059 1.00 73.19 220 ASP A CA 1
ATOM 1727 C C . ASP A 1 220 ? -29.841 -17.994 22.150 1.00 73.19 220 ASP A C 1
ATOM 1729 O O . ASP A 1 220 ? -29.044 -17.442 22.908 1.00 73.19 220 ASP A O 1
ATOM 1733 N N . HIS A 1 221 ? -31.157 -17.798 22.233 1.00 74.25 221 HIS A N 1
ATOM 1734 C CA . HIS A 1 221 ? -31.764 -16.914 23.225 1.00 74.25 221 HIS A CA 1
ATOM 1735 C C . HIS A 1 221 ? -31.432 -17.340 24.657 1.00 74.25 221 HIS A C 1
ATOM 1737 O O . HIS A 1 221 ? -31.267 -16.479 25.513 1.00 74.25 221 HIS A O 1
ATOM 1743 N N . ARG A 1 222 ? -31.312 -18.648 24.923 1.00 77.19 222 ARG A N 1
ATOM 1744 C CA . ARG A 1 222 ? -30.979 -19.150 26.262 1.00 77.19 222 ARG A CA 1
ATOM 1745 C C . ARG A 1 222 ? -29.527 -18.872 26.605 1.00 77.19 222 ARG A C 1
ATOM 1747 O O . ARG A 1 222 ? -29.228 -18.554 27.751 1.00 77.19 222 ARG A O 1
ATOM 1754 N N . ALA A 1 223 ? -28.639 -18.968 25.618 1.00 73.19 223 ALA A N 1
ATOM 1755 C CA . ALA A 1 223 ? -27.243 -18.597 25.794 1.00 73.19 223 ALA A CA 1
ATOM 1756 C C . ALA A 1 223 ? -27.099 -17.095 26.069 1.00 73.19 223 ALA A C 1
ATOM 1758 O O . ALA A 1 223 ? -26.316 -16.728 26.934 1.00 73.19 223 ALA A O 1
ATOM 1759 N N . ILE A 1 224 ? -27.881 -16.243 25.392 1.00 73.25 224 ILE A N 1
ATOM 1760 C CA . ILE A 1 224 ? -27.907 -14.791 25.642 1.00 73.25 224 ILE A CA 1
ATOM 1761 C C . ILE A 1 224 ? -28.450 -14.491 27.043 1.00 73.25 224 ILE A C 1
ATOM 1763 O O . ILE A 1 224 ? -27.839 -13.728 27.783 1.00 73.25 224 ILE A O 1
ATOM 1767 N N . GLU A 1 225 ? -29.572 -15.106 27.422 1.00 77.56 225 GLU A N 1
ATOM 1768 C CA . GLU A 1 225 ? -30.195 -14.918 28.739 1.00 77.56 225 GLU A CA 1
ATOM 1769 C C . GLU A 1 225 ? -29.286 -15.397 29.882 1.00 77.56 225 GLU A C 1
ATOM 1771 O O . GLU A 1 225 ? -29.224 -14.772 30.938 1.00 77.56 225 GLU A O 1
ATOM 1776 N N . GLY A 1 226 ? -28.549 -16.488 29.660 1.00 78.00 226 GLY A N 1
ATOM 1777 C CA . GLY A 1 226 ? -27.591 -17.047 30.611 1.00 78.00 226 GLY A CA 1
ATOM 1778 C C . GLY A 1 226 ? -26.178 -16.471 30.513 1.00 78.00 226 GLY A C 1
ATOM 1779 O O . GLY A 1 226 ? -25.302 -16.936 31.246 1.00 78.00 226 GLY A O 1
ATOM 1780 N N . PHE A 1 227 ? -25.919 -15.510 29.619 1.00 73.75 227 PHE A N 1
ATOM 1781 C CA . PHE A 1 227 ? -24.569 -15.004 29.396 1.00 73.75 227 PHE A CA 1
ATOM 1782 C C . PHE A 1 227 ? -24.098 -14.196 30.608 1.00 73.75 227 PHE A C 1
ATOM 1784 O O . PHE A 1 227 ? -24.600 -13.112 30.909 1.00 73.75 227 PHE A O 1
ATOM 1791 N N . THR A 1 228 ? -23.102 -14.718 31.320 1.00 75.06 228 THR A N 1
ATOM 1792 C CA . THR A 1 228 ? -22.488 -14.017 32.447 1.00 75.06 228 THR A CA 1
ATOM 1793 C C . THR A 1 228 ? -21.548 -12.938 31.923 1.00 75.06 228 THR A C 1
ATOM 1795 O O . THR A 1 228 ? -20.405 -13.220 31.563 1.00 75.06 228 THR A O 1
ATOM 1798 N N . TYR A 1 229 ? -22.031 -11.699 31.871 1.00 71.69 229 TYR A N 1
ATOM 1799 C CA . TYR A 1 229 ? -21.227 -10.544 31.479 1.00 71.69 229 TYR A CA 1
ATOM 1800 C C . TYR A 1 229 ? -20.123 -10.271 32.513 1.00 71.69 229 TYR A C 1
ATOM 1802 O O . TYR A 1 229 ? -20.394 -9.780 33.611 1.00 71.69 229 TYR A O 1
ATOM 1810 N N . ASP A 1 230 ? -18.864 -10.535 32.157 1.00 74.56 230 ASP A N 1
ATOM 1811 C CA . ASP A 1 230 ? -17.716 -9.972 32.874 1.00 74.56 230 ASP A CA 1
ATOM 1812 C C . ASP A 1 230 ? -17.474 -8.546 32.372 1.00 74.56 230 ASP A C 1
ATOM 1814 O O . ASP A 1 230 ? -16.675 -8.295 31.467 1.00 74.56 230 ASP A O 1
ATOM 1818 N N . TRP A 1 231 ? -18.217 -7.602 32.950 1.00 71.25 231 TRP A N 1
ATOM 1819 C CA . TRP A 1 231 ? -18.141 -6.192 32.581 1.00 71.25 231 TRP A CA 1
ATOM 1820 C C . TRP A 1 231 ? -16.740 -5.611 32.740 1.00 71.25 231 TRP A C 1
ATOM 1822 O O . TRP A 1 231 ? -16.353 -4.772 31.936 1.00 71.25 231 TRP A O 1
ATOM 1832 N N . ASN A 1 232 ? -15.958 -6.064 33.724 1.00 68.31 232 ASN A N 1
ATOM 1833 C CA . ASN A 1 232 ? -14.601 -5.557 33.911 1.00 68.31 232 ASN A CA 1
ATOM 1834 C C . ASN A 1 232 ? -13.715 -5.966 32.739 1.00 68.31 232 ASN A C 1
ATOM 1836 O O . ASN A 1 232 ? -13.032 -5.124 32.163 1.00 68.31 232 ASN A O 1
ATOM 1840 N N . ARG A 1 233 ? -13.769 -7.240 32.337 1.00 65.88 233 ARG A N 1
ATOM 1841 C CA . ARG A 1 233 ? -13.021 -7.706 31.170 1.00 65.88 233 ARG A CA 1
ATOM 1842 C C . ARG A 1 233 ? -13.517 -7.050 29.886 1.00 65.88 233 ARG A C 1
ATOM 1844 O O . ARG A 1 233 ? -12.689 -6.601 29.109 1.00 65.88 233 ARG A O 1
ATOM 1851 N N . LEU A 1 234 ? -14.830 -6.930 29.688 1.00 61.78 234 LEU A N 1
ATOM 1852 C CA . LEU A 1 234 ? -15.409 -6.307 28.493 1.00 61.78 234 LEU A CA 1
ATOM 1853 C C . LEU A 1 234 ? -15.020 -4.824 28.359 1.00 61.78 234 LEU A C 1
ATOM 1855 O O . LEU A 1 234 ? -14.727 -4.369 27.261 1.00 61.78 234 LEU A O 1
ATOM 1859 N N . LEU A 1 235 ? -14.988 -4.084 29.471 1.00 61.69 235 LEU A N 1
ATOM 1860 C CA . LEU A 1 235 ? -14.575 -2.676 29.505 1.00 61.69 235 LEU A CA 1
ATOM 1861 C C . LEU A 1 235 ? -13.058 -2.493 29.347 1.00 61.69 235 LEU A C 1
ATOM 1863 O O . LEU A 1 235 ? -12.619 -1.428 28.920 1.00 61.69 235 LEU A O 1
ATOM 1867 N N . CYS A 1 236 ? -12.263 -3.501 29.716 1.00 58.38 236 CYS A N 1
ATOM 1868 C CA . CYS A 1 236 ? -10.810 -3.507 29.540 1.00 58.38 236 CYS A CA 1
ATOM 1869 C C . CYS A 1 236 ? -10.358 -4.126 28.211 1.00 58.38 236 CYS A C 1
ATOM 1871 O O . CYS A 1 236 ? -9.193 -3.980 27.847 1.00 58.38 236 CYS A O 1
ATOM 1873 N N . CYS A 1 237 ? -11.241 -4.828 27.500 1.00 57.03 237 CYS A N 1
ATOM 1874 C CA . CYS A 1 237 ? -10.986 -5.284 26.147 1.00 57.03 237 CYS A CA 1
ATOM 1875 C C . CYS A 1 237 ? -10.963 -4.065 25.234 1.00 57.03 237 CYS A C 1
ATOM 1877 O O . CYS A 1 237 ? -11.983 -3.412 25.019 1.00 57.03 237 CYS A O 1
ATOM 1879 N N . ASP A 1 238 ? -9.789 -3.780 24.683 1.00 57.59 238 ASP A N 1
ATOM 1880 C CA . ASP A 1 238 ? -9.697 -2.917 23.524 1.00 57.59 238 ASP A CA 1
ATOM 1881 C C . ASP A 1 238 ? -10.491 -3.593 22.398 1.00 57.59 238 ASP A C 1
ATOM 1883 O O . ASP A 1 238 ? -10.128 -4.668 21.918 1.00 57.59 238 ASP A O 1
ATOM 1887 N N . LEU A 1 239 ? -11.631 -3.006 22.026 1.00 59.31 239 LEU A N 1
ATOM 1888 C CA . LEU A 1 239 ? -12.470 -3.486 20.924 1.00 59.31 239 LEU A CA 1
ATOM 1889 C C . LEU A 1 239 ? -11.785 -3.286 19.556 1.00 59.31 239 LEU A C 1
ATOM 1891 O O . LEU A 1 239 ? -12.430 -3.456 18.523 1.00 59.31 239 LEU A O 1
ATOM 1895 N N . GLY A 1 240 ? -10.502 -2.904 19.541 1.00 57.78 240 GLY A N 1
ATOM 1896 C CA . GLY A 1 240 ? -9.757 -2.540 18.344 1.00 57.78 240 GLY A CA 1
ATOM 1897 C C . GLY A 1 240 ? -10.230 -1.207 17.772 1.00 57.78 240 GLY A C 1
ATOM 1898 O O . GLY A 1 240 ? -10.077 -0.960 16.579 1.00 57.78 240 GLY A O 1
ATOM 1899 N N . LEU A 1 241 ? -10.862 -0.371 18.601 1.00 59.38 241 LEU A N 1
ATOM 1900 C CA . LEU A 1 241 ? -11.336 0.944 18.196 1.00 59.38 241 LEU A CA 1
ATOM 1901 C C . LEU A 1 241 ? -10.256 1.962 18.530 1.00 59.38 241 LEU A C 1
ATOM 1903 O O . LEU A 1 241 ? -9.929 2.167 19.697 1.00 59.38 241 LEU A O 1
ATOM 1907 N N . THR A 1 242 ? -9.755 2.646 17.504 1.00 69.12 242 THR A N 1
ATOM 1908 C CA . THR A 1 242 ? -8.901 3.820 17.701 1.00 69.12 242 THR A CA 1
ATOM 1909 C C . THR A 1 242 ? -9.642 4.866 18.532 1.00 69.12 242 THR A C 1
ATOM 1911 O O . THR A 1 242 ? -10.878 4.911 18.542 1.00 69.12 242 THR A O 1
ATOM 1914 N N . GLU A 1 243 ? -8.912 5.743 19.223 1.00 69.75 243 GLU A N 1
ATOM 1915 C CA . GLU A 1 243 ? -9.537 6.800 20.024 1.00 69.75 243 GLU A CA 1
ATOM 1916 C C . GLU A 1 243 ? -10.487 7.663 19.172 1.00 69.75 243 GLU A C 1
ATOM 1918 O O . GLU A 1 243 ? -11.585 8.008 19.613 1.00 69.75 243 GLU A O 1
ATOM 1923 N N . THR A 1 244 ? -10.116 7.932 17.918 1.00 70.81 244 THR A N 1
ATOM 1924 C CA . THR A 1 244 ? -10.946 8.624 16.922 1.00 70.81 244 THR A CA 1
ATOM 1925 C C . THR A 1 244 ? -12.214 7.841 16.574 1.00 70.81 244 THR A C 1
ATOM 1927 O O . THR A 1 244 ? -13.309 8.410 16.567 1.00 70.81 244 THR A O 1
ATOM 1930 N N . GLY A 1 245 ? -12.106 6.527 16.352 1.00 69.56 245 GLY A N 1
ATOM 1931 C CA . GLY A 1 245 ? -13.256 5.652 16.115 1.00 69.56 245 GLY A CA 1
ATOM 1932 C C . GLY A 1 245 ? -14.213 5.614 17.308 1.00 69.56 245 GLY A C 1
ATOM 1933 O O . GLY A 1 245 ? -15.428 5.737 17.140 1.00 69.56 245 GLY A O 1
ATOM 1934 N N . LEU A 1 246 ? -13.672 5.539 18.527 1.00 74.75 246 LEU A N 1
ATOM 1935 C CA . LEU A 1 246 ? -14.454 5.588 19.759 1.00 74.75 246 LEU A CA 1
ATOM 1936 C C . LEU A 1 246 ? -15.126 6.955 19.957 1.00 74.75 246 LEU A C 1
ATOM 1938 O O . LEU A 1 246 ? -16.307 7.005 20.296 1.00 74.75 246 LEU A O 1
ATOM 1942 N N . ARG A 1 247 ? -14.419 8.065 19.705 1.00 79.56 247 ARG A N 1
ATOM 1943 C CA . ARG A 1 247 ? -14.978 9.430 19.744 1.00 79.56 247 ARG A CA 1
ATOM 1944 C C . ARG A 1 247 ? -16.148 9.584 18.778 1.00 79.56 247 ARG A C 1
ATOM 1946 O O . ARG A 1 247 ? -17.194 10.095 19.175 1.00 79.56 247 ARG A O 1
ATOM 1953 N N . ASN A 1 248 ? -15.994 9.097 17.547 1.00 76.75 248 ASN A N 1
ATOM 1954 C CA . ASN A 1 248 ? -17.065 9.090 16.556 1.00 76.75 248 ASN A CA 1
ATOM 1955 C C . ASN A 1 248 ? -18.245 8.225 17.006 1.00 76.75 248 ASN A C 1
ATOM 1957 O O . ASN A 1 248 ? -19.389 8.651 16.893 1.00 76.75 248 ASN A O 1
ATOM 1961 N N . LEU A 1 249 ? -18.009 7.039 17.565 1.00 79.44 249 LEU A N 1
ATOM 1962 C CA . LEU A 1 249 ? -19.100 6.196 18.052 1.00 79.44 249 LEU A CA 1
ATOM 1963 C C . LEU A 1 249 ? -19.869 6.869 19.203 1.00 79.44 249 LEU A C 1
ATOM 1965 O O . LEU A 1 249 ? -21.100 6.872 19.223 1.00 79.44 249 LEU A O 1
ATOM 1969 N N . LEU A 1 250 ? -19.139 7.470 20.147 1.00 82.88 250 LEU A N 1
ATOM 1970 C CA . LEU A 1 250 ? -19.718 8.164 21.293 1.00 82.88 250 LEU A CA 1
ATOM 1971 C C . LEU A 1 250 ? -20.504 9.413 20.878 1.00 82.88 250 LEU A C 1
ATOM 1973 O O . LEU A 1 250 ? -21.561 9.652 21.449 1.00 82.88 250 LEU A O 1
ATOM 1977 N N . SER A 1 251 ? -20.053 10.190 19.888 1.00 82.31 251 SER A N 1
ATOM 1978 C CA . SER A 1 251 ? -20.775 11.392 19.433 1.00 82.31 251 SER A CA 1
ATOM 1979 C C . SER A 1 251 ? -22.112 11.080 18.744 1.00 82.31 251 SER A C 1
ATOM 1981 O O . SER A 1 251 ? -23.029 11.903 18.761 1.00 82.31 251 SER A O 1
ATOM 1983 N N . HIS A 1 252 ? -22.256 9.876 18.183 1.00 81.06 252 HIS A N 1
ATOM 1984 C CA . HIS A 1 252 ? -23.486 9.426 17.525 1.00 81.06 252 HIS A CA 1
ATOM 1985 C C . HIS A 1 252 ? -24.454 8.688 18.461 1.00 81.06 252 HIS A C 1
ATOM 1987 O O . HIS A 1 252 ? -25.586 8.411 18.062 1.00 81.06 252 HIS A O 1
ATOM 1993 N N . ARG A 1 253 ? -24.051 8.374 19.699 1.00 83.06 253 ARG A N 1
ATOM 1994 C CA . ARG A 1 253 ? -24.937 7.752 20.690 1.00 83.06 253 ARG A CA 1
ATOM 1995 C C . ARG A 1 253 ? -25.984 8.744 21.193 1.00 83.06 253 ARG A C 1
ATOM 1997 O O . ARG A 1 253 ? -25.650 9.838 21.640 1.00 83.06 253 ARG A O 1
ATOM 2004 N N . GLU A 1 254 ? -27.247 8.329 21.175 1.00 81.56 254 GLU A N 1
ATOM 2005 C CA . GLU A 1 254 ? -28.391 9.168 21.554 1.00 81.56 254 GLU A CA 1
ATOM 2006 C C . GLU A 1 254 ? -28.269 9.712 22.984 1.00 81.56 254 GLU A C 1
ATOM 2008 O O . GLU A 1 254 ? -28.480 10.899 23.214 1.00 81.56 254 GLU A O 1
ATOM 2013 N N . ASP A 1 255 ? -27.844 8.883 23.938 1.00 82.19 255 ASP A N 1
ATOM 2014 C CA . ASP A 1 255 ? -27.619 9.252 25.341 1.00 82.19 255 ASP A CA 1
ATOM 2015 C C . ASP A 1 255 ? -26.445 10.220 25.546 1.00 82.19 255 ASP A C 1
ATOM 2017 O O . ASP A 1 255 ? -26.361 10.903 26.560 1.00 82.19 255 ASP A O 1
ATOM 2021 N N . VAL A 1 256 ? -25.530 10.323 24.588 1.00 82.75 256 VAL A N 1
ATOM 2022 C CA . VAL A 1 256 ? -24.440 11.302 24.648 1.00 82.75 256 VAL A CA 1
ATOM 2023 C C . VAL A 1 256 ? -24.860 12.617 23.984 1.00 82.75 256 VAL A C 1
ATOM 2025 O O . VAL A 1 256 ? -24.307 13.667 24.298 1.00 82.75 256 VAL A O 1
ATOM 2028 N N . GLN A 1 257 ? -25.869 12.628 23.118 1.00 81.19 257 GLN A N 1
ATOM 2029 C CA . GLN A 1 257 ? -26.364 13.861 22.502 1.00 81.19 257 GLN A CA 1
ATOM 2030 C C . GLN A 1 257 ? -27.113 14.736 23.516 1.00 81.19 257 GLN A C 1
ATOM 2032 O O . GLN A 1 257 ? -27.707 14.252 24.469 1.00 81.19 257 GLN A O 1
ATOM 2037 N N . ASN A 1 258 ? -27.102 16.059 23.339 1.00 69.06 258 ASN A N 1
ATOM 2038 C CA . ASN A 1 258 ? -27.704 16.985 24.318 1.00 69.06 258 ASN A CA 1
ATOM 2039 C C . ASN A 1 258 ? -29.238 16.897 24.428 1.00 69.06 258 ASN A C 1
ATOM 2041 O O . ASN A 1 258 ? -29.827 17.575 25.267 1.00 69.06 258 ASN A O 1
ATOM 2045 N N . SER A 1 259 ? -29.889 16.124 23.561 1.00 67.00 259 SER A N 1
ATOM 2046 C CA . SER A 1 259 ? -31.345 16.000 23.475 1.00 67.00 259 SER A CA 1
ATOM 2047 C C . SER A 1 259 ? -31.926 14.813 24.244 1.00 67.00 259 SER A C 1
ATOM 2049 O O . SER A 1 259 ? -33.146 14.659 24.256 1.00 67.00 259 SER A O 1
ATOM 2051 N N . SER A 1 260 ? -31.104 13.962 24.859 1.00 72.69 260 SER A N 1
ATOM 2052 C CA . SER A 1 260 ? -31.579 12.755 25.538 1.00 72.69 260 SER A CA 1
ATOM 2053 C C . SER A 1 260 ? -31.992 13.016 26.985 1.00 72.69 260 SER A C 1
ATOM 2055 O O . SER A 1 260 ? -31.371 13.773 27.731 1.00 72.69 260 SER A O 1
ATOM 2057 N N . TYR A 1 261 ? -33.086 12.372 27.390 1.00 79.44 261 TYR A N 1
ATOM 2058 C CA . TYR A 1 261 ? -33.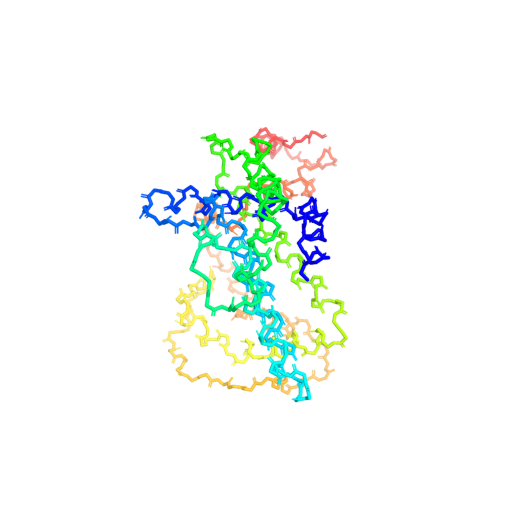568 12.422 28.763 1.00 79.44 261 TYR A CA 1
ATOM 2059 C C . TYR A 1 261 ? -32.833 11.370 29.596 1.00 79.44 261 TYR A C 1
ATOM 2061 O O . TYR A 1 261 ? -33.108 10.176 29.478 1.00 79.44 261 TYR A O 1
ATOM 2069 N N . LEU A 1 262 ? -31.894 11.818 30.427 1.00 83.06 262 LEU A N 1
ATOM 2070 C CA . LEU A 1 262 ? -31.096 10.963 31.301 1.00 83.06 262 LEU A CA 1
ATOM 2071 C C . LEU A 1 262 ? -31.422 11.188 32.773 1.00 83.06 262 LEU A C 1
ATOM 2073 O O . LEU A 1 262 ? -31.797 12.282 33.193 1.00 83.06 262 LEU A O 1
ATOM 2077 N N . SER A 1 263 ? -31.224 10.142 33.574 1.00 86.12 263 SER A N 1
ATOM 2078 C CA . SER A 1 263 ? -31.214 10.279 35.029 1.00 86.12 263 SER A CA 1
ATOM 2079 C C . SER A 1 263 ? -30.011 11.121 35.482 1.00 86.12 263 SER A C 1
ATOM 2081 O O . SER A 1 263 ? -28.986 11.175 34.801 1.00 86.12 263 SER A O 1
ATOM 2083 N N . GLU A 1 264 ? -30.087 11.755 36.658 1.00 82.56 264 GLU A N 1
ATOM 2084 C CA . GLU A 1 264 ? -28.972 12.558 37.199 1.00 82.56 264 GLU A CA 1
ATOM 2085 C C . GLU A 1 264 ? -27.674 11.744 37.346 1.00 82.56 264 GLU A C 1
ATOM 2087 O O . GLU A 1 264 ? -26.569 12.252 37.130 1.00 82.56 264 GLU A O 1
ATOM 2092 N N . THR A 1 265 ? -27.803 10.461 37.688 1.00 83.56 265 THR A N 1
ATOM 2093 C CA . THR A 1 265 ? -26.681 9.527 37.787 1.00 83.56 265 THR A CA 1
ATOM 2094 C C . THR A 1 265 ? -26.057 9.244 36.429 1.00 83.56 265 THR A C 1
ATOM 2096 O O . THR A 1 265 ? -24.833 9.296 36.312 1.00 83.56 265 THR A O 1
ATOM 2099 N N . ASP A 1 266 ? -26.856 9.004 35.392 1.00 81.94 266 ASP A N 1
ATOM 2100 C CA . ASP A 1 266 ? -26.344 8.707 34.049 1.00 81.94 266 ASP A CA 1
ATOM 2101 C C . ASP A 1 266 ? -25.728 9.953 33.412 1.00 81.94 266 ASP A C 1
ATOM 2103 O O . ASP A 1 266 ? -24.644 9.885 32.829 1.00 81.94 266 ASP A O 1
ATOM 2107 N N . GLN A 1 267 ? -26.335 11.121 33.646 1.00 86.12 267 GLN A N 1
ATOM 2108 C CA . GLN A 1 267 ? -25.819 12.409 33.193 1.00 86.12 267 GLN A CA 1
ATOM 2109 C C . GLN A 1 267 ? -24.392 12.660 33.694 1.00 86.12 267 GLN A C 1
ATOM 2111 O O . GLN A 1 267 ? -23.544 13.164 32.956 1.00 86.12 267 GLN A O 1
ATOM 2116 N N . LYS A 1 2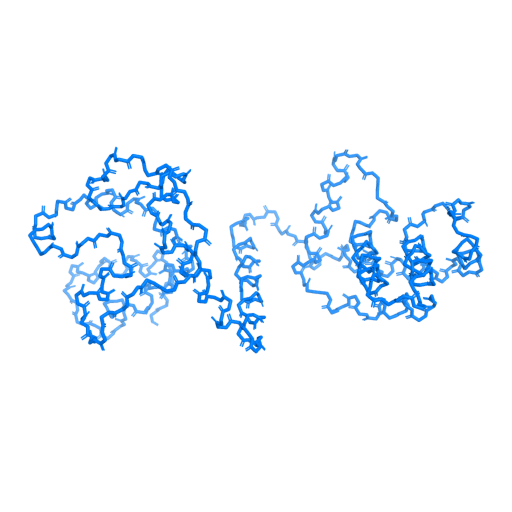68 ? -24.086 12.280 34.940 1.00 86.81 268 LYS A N 1
ATOM 2117 C CA . LYS A 1 268 ? -22.738 12.418 35.506 1.00 86.81 268 LYS A CA 1
ATOM 2118 C C . LYS A 1 268 ? -21.711 11.544 34.775 1.00 86.81 268 LYS A C 1
ATOM 2120 O O . LYS A 1 268 ? -20.592 12.001 34.524 1.00 86.81 268 LYS A O 1
ATOM 2125 N N . HIS A 1 269 ? -22.078 10.317 34.410 1.00 85.50 269 HIS A N 1
ATOM 2126 C CA . HIS A 1 269 ? -21.196 9.412 33.666 1.00 85.50 269 HIS A CA 1
ATOM 2127 C C . HIS A 1 269 ? -20.990 9.902 32.228 1.00 85.50 269 HIS A C 1
ATOM 2129 O O . HIS A 1 269 ? -19.852 9.977 31.766 1.00 85.50 269 HIS A O 1
ATOM 2135 N N . VAL A 1 270 ? -22.061 10.342 31.564 1.00 86.50 270 VAL A N 1
ATOM 2136 C CA . VAL A 1 270 ? -22.016 10.913 30.209 1.00 86.50 270 VAL A CA 1
ATOM 2137 C C . VAL A 1 270 ? -21.155 12.173 30.165 1.00 86.50 270 VAL A C 1
ATOM 2139 O O . VAL A 1 270 ? -20.294 12.296 29.300 1.00 86.50 270 VAL A O 1
ATOM 2142 N N . ASN A 1 271 ? -21.291 13.076 31.138 1.00 86.25 271 ASN A N 1
ATOM 2143 C CA . ASN A 1 271 ? -20.442 14.267 31.231 1.00 86.25 271 ASN A CA 1
ATOM 2144 C C . ASN A 1 271 ? -18.962 13.907 31.439 1.00 86.25 271 ASN A C 1
ATOM 2146 O O . ASN A 1 271 ? -18.084 14.562 30.880 1.00 86.25 271 ASN A O 1
ATOM 2150 N N . THR A 1 272 ? -18.679 12.849 32.204 1.00 87.31 272 THR A N 1
ATOM 2151 C CA . THR A 1 272 ? -17.309 12.342 32.382 1.00 87.31 272 THR A CA 1
ATOM 2152 C C . THR A 1 272 ? -16.737 11.821 31.061 1.00 87.31 272 THR A C 1
ATOM 2154 O O . THR A 1 272 ? -15.595 12.131 30.725 1.00 87.31 272 THR A O 1
ATOM 2157 N N . LEU A 1 273 ? -17.537 11.085 30.282 1.00 84.56 273 LEU A N 1
ATOM 2158 C CA . LEU A 1 273 ? -17.156 10.595 28.954 1.00 84.56 273 LEU A CA 1
ATOM 2159 C C . LEU A 1 273 ? -16.930 11.747 27.966 1.00 84.56 273 LEU A C 1
ATOM 2161 O O . LEU A 1 273 ? -15.889 11.781 27.313 1.00 84.56 273 LEU A O 1
ATOM 2165 N N . LYS A 1 274 ? -17.843 12.727 27.911 1.00 85.50 274 LYS A N 1
ATOM 2166 C CA . LYS A 1 274 ? -17.693 13.931 27.077 1.00 85.50 274 LYS A CA 1
ATOM 2167 C C . LYS A 1 274 ? -16.406 14.686 27.392 1.00 85.50 274 LYS A C 1
ATOM 2169 O O . LYS A 1 274 ? -15.675 15.047 26.477 1.00 85.50 274 LYS A O 1
ATOM 2174 N N . ALA A 1 275 ? -16.107 14.874 28.679 1.00 86.00 275 ALA A N 1
ATOM 2175 C CA . ALA A 1 275 ? -14.890 15.546 29.121 1.00 86.00 275 ALA A CA 1
ATOM 2176 C C . ALA A 1 275 ? -13.623 14.756 28.761 1.00 86.00 275 ALA A C 1
ATOM 2178 O O . ALA A 1 275 ? -12.665 15.343 28.266 1.00 86.00 275 ALA A O 1
ATOM 2179 N N . LYS A 1 276 ? -13.622 13.433 28.978 1.00 83.88 276 LYS A N 1
ATOM 2180 C CA . LYS A 1 276 ? -12.468 12.565 28.699 1.00 83.88 276 LYS A CA 1
ATOM 2181 C C . LYS A 1 276 ? -12.142 12.480 27.206 1.00 83.88 276 LYS A C 1
ATOM 2183 O O . LYS A 1 276 ? -10.973 12.464 26.851 1.00 83.88 276 LYS A O 1
ATOM 2188 N N . PHE A 1 277 ? -13.162 12.426 26.353 1.00 81.56 277 PHE A N 1
ATOM 2189 C CA . PHE A 1 277 ? -13.010 12.246 24.905 1.00 81.56 277 PHE A CA 1
ATOM 2190 C C . PHE A 1 277 ? -13.182 13.545 24.106 1.00 81.56 277 PHE A C 1
ATOM 2192 O O . PHE A 1 277 ? -13.290 13.508 22.882 1.00 81.56 277 PHE A O 1
ATOM 2199 N N . HIS A 1 278 ? -13.207 14.696 24.788 1.00 83.69 278 HIS A N 1
ATOM 2200 C CA . HIS A 1 278 ? -13.368 16.027 24.194 1.00 83.69 278 HIS A CA 1
ATOM 2201 C C . HIS A 1 278 ? -14.534 16.114 23.195 1.00 83.69 278 HIS A C 1
ATOM 2203 O O . HIS A 1 278 ? -14.431 16.750 22.144 1.00 83.69 278 HIS A O 1
ATOM 2209 N N . LEU A 1 279 ? -15.647 15.455 23.520 1.00 79.12 279 LEU A N 1
ATOM 2210 C CA . LEU A 1 279 ? -16.863 15.525 22.721 1.00 79.12 279 LEU A CA 1
ATOM 2211 C C . LEU A 1 279 ? -17.477 16.906 22.963 1.00 79.12 279 LEU A C 1
ATOM 2213 O O . LEU A 1 279 ? -17.768 17.267 24.107 1.00 79.12 279 LEU A O 1
ATOM 2217 N N . SER A 1 280 ? -17.608 17.699 21.898 1.00 64.06 280 SER A N 1
ATOM 2218 C CA . SER A 1 280 ? -18.251 19.014 21.986 1.00 64.06 280 SER A CA 1
ATOM 2219 C C . SER A 1 280 ? -19.702 18.851 22.464 1.00 64.06 280 SER A C 1
ATOM 2221 O O . SER A 1 280 ? -20.297 17.803 22.199 1.00 64.06 280 SER A O 1
ATOM 2223 N N . PRO A 1 281 ? -20.272 19.840 23.177 1.00 52.06 281 PRO A N 1
ATOM 2224 C CA . PRO A 1 281 ? -21.712 19.881 23.384 1.00 52.06 281 PRO A CA 1
ATOM 2225 C C . PRO A 1 281 ? -22.428 19.914 22.031 1.00 52.06 281 PRO A C 1
ATOM 2227 O O . PRO A 1 281 ? -22.069 20.755 21.181 1.00 52.06 281 PRO A O 1
#

Sequence (281 aa):
MYTVVSQLVSDIYTIPAALVTFFKTAQKNAVEQGVQCPHNCVGLKLIATGVRNRILEVAASTDDLSDRLQQFADCSYEILTSTNYGHCTHRTASHFIKTNRNWLLEQVETISDHFSNPVFELVDSHPLEDDVVDYTENYLLSLTSSILHSPSGESHLSRVYNYLHNNIDWAVSQLDITPLLGEGSSSPVTSLVISTSAREEDTSFNPLVEYKRIGHCNFDHRAIEGFTYDWNRLLCCDLGLTETGLRNLLSHREDVQNSSYLSETDQKHVNTLKAKFHLSP

Organism: Ridgeia piscesae (NCBI:txid27915)

Radius of gyration: 28.03 Å; chains: 1; bounding box: 68×50×69 Å

Foldseek 3Di:
DVVVLVVCLVCLVVPDLLLLLVQLVVLVVCVVVVNDFAVSGSSLLVVLVVQLVVLQVVLVVDPVCNVVSNLVSLLSNCLSRPPPLCDRPDPVSNVCCVVCVVVSVVSNVSSRCSSVPCVSDDDPPDDPPPSVVVVVVVVVVVVVVVLVPDPCSVVVVLLVLQQCLQCVLQVCLVVVPDDPADDPPPDNPDDRDNDSDDDDDDPDDDVQVVVVSVDVDRDDPVSVVPPDDPVVVVVVDPPVADLVNVLVVLLPDPLLDPPDDDDPVSVVVSVVVCVVSVPDD

Secondary structure (DSSP, 8-state):
-HHHHHHHHHHGGGS-HHHHHHHHHHHHHHHHTT---GGG-HHHHHHHHHHHHHHHHHHHT-TTTHHHHHHHHHHHHHHHH-SSTT--SSHHHHHHHHHTHHHHHHHHHHHHHHHH-GGG---SSS-TTHHHHHHHHHHHHHHHHHHHTSTTHHHHHHHHHHHHHHTHHHHHHHTT---SSS--------------SPPPPPSS--HHHHHHHH-SS---HHHHHT----HHHHHHS--S--HHHHHHHHHH-TTTSTT----HHHHHHHHHHHHHTT---

pLDDT: mean 77.72, std 13.06, range [36.69, 94.0]

InterPro domains:
  IPR027993 Protein of unknown function DUF4495 [PTHR33960] (3-277)